Protein AF-0000000079973520 (afdb_homodimer)

Foldseek 3Di:
DDPPPPPQQPFDFFFKFKFFQPPPDPPPPPDDDDDPPPSPRPGPPDPDQDDAFTKIWIAGPVPGWTFWQAPQATATDHVPDPRTQGIWGWHDDPPSWIWTAGPVPRFTWFADPVQFIGTDHNDDDQRGIWDWDADPVGGIWIWGDDPHDIATWGAGPVRTIGGHDD/DDPPPPPQQCFDFFFKWKWFQPPPDPPPPPDDDDDPPPSPRPGPPFPDQDDAFTKIWIAGPVPGWTFWQAPQATATDHPPDPRTQGIWGWHDDPPSWIWTAGPVPRFTWFADPVQFIGTDHNDDDQRRIWDWDADPVGGIWIWGDDPPDIATWGAGPVRTIGGHHD

Radius of gyration: 22.79 Å; Cα contacts (8 Å, |Δi|>4): 773; chains: 2; bounding box: 55×70×70 Å

Nearest PDB structures (foldseek):
  3p6j-assembly1_A  TM=8.272E-01  e=1.570E-03  unclassified
  4qks-assembly1_A  TM=8.350E-01  e=1.347E-03  synthetic construct
  3p6i-assembly1_A  TM=6.301E-01  e=7.695E-04  unclassified
  3snv-assembly2_B  TM=8.102E-01  e=1.808E-02  Homo sapiens
  6m6e-assembly1_A  TM=7.869E-01  e=1.633E-02  Homo sapiens

Structure (mmCIF, N/CA/C/O backbone):
data_AF-0000000079973520-model_v1
#
loop_
_entity.id
_entity.type
_entity.pdbx_description
1 polymer 'Ricin B lectin domain-containing protein'
#
loop_
_atom_site.group_PDB
_atom_site.id
_atom_site.type_symbol
_atom_site.label_atom_id
_atom_site.label_alt_id
_atom_site.label_comp_id
_atom_site.label_asym_id
_atom_site.label_entity_id
_atom_site.label_seq_id
_atom_site.pdbx_PDB_ins_code
_atom_site.Cartn_x
_atom_site.Cartn_y
_atom_site.Cartn_z
_atom_site.occupancy
_atom_site.B_iso_or_equiv
_atom_site.auth_seq_id
_atom_site.auth_comp_id
_atom_site.auth_asym_id
_atom_site.auth_atom_id
_atom_site.pdbx_PDB_model_num
ATOM 1 N N . MET A 1 1 ? 20.031 -16.938 -40.531 1 27.3 1 MET A N 1
ATOM 2 C CA . MET A 1 1 ? 19.578 -15.906 -39.625 1 27.3 1 MET A CA 1
ATOM 3 C C . MET A 1 1 ? 19.984 -16.25 -38.188 1 27.3 1 MET A C 1
ATOM 5 O O . MET A 1 1 ? 19.844 -17.391 -37.75 1 27.3 1 MET A O 1
ATOM 9 N N . PRO A 1 2 ? 20.969 -15.633 -37.5 1 29.7 2 PRO A N 1
ATOM 10 C CA . PRO A 1 2 ? 21.609 -16.219 -36.312 1 29.7 2 PRO A CA 1
ATOM 11 C C . PRO A 1 2 ? 20.641 -16.391 -35.156 1 29.7 2 PRO A C 1
ATOM 13 O O . PRO A 1 2 ? 19.672 -15.633 -35.031 1 29.7 2 PRO A O 1
ATOM 16 N N . HIS A 1 3 ? 20.328 -17.594 -34.656 1 24.11 3 HIS A N 1
ATOM 17 C CA . HIS A 1 3 ? 19.469 -18.062 -33.594 1 24.11 3 HIS A CA 1
ATOM 18 C C . HIS A 1 3 ? 19.797 -17.391 -32.281 1 24.11 3 HIS A C 1
ATOM 20 O O . HIS A 1 3 ? 20.938 -17.484 -31.797 1 24.11 3 HIS A O 1
ATOM 26 N N . ARG A 1 4 ? 19.406 -16.078 -32.156 1 30.02 4 ARG A N 1
ATOM 27 C CA . ARG A 1 4 ? 19.672 -15.383 -30.891 1 30.02 4 ARG A CA 1
ATOM 28 C C . ARG A 1 4 ? 19.578 -16.328 -29.703 1 30.02 4 ARG A C 1
ATOM 30 O O . ARG A 1 4 ? 18.578 -17.016 -29.531 1 30.02 4 ARG A O 1
ATOM 37 N N . GLU A 1 5 ? 20.516 -16.969 -29.312 1 30.06 5 GLU A N 1
ATOM 38 C CA . GLU A 1 5 ? 20.703 -17.812 -28.141 1 30.06 5 GLU A CA 1
ATOM 39 C C . GLU A 1 5 ? 19.953 -17.25 -26.922 1 30.06 5 GLU A C 1
ATOM 41 O O . GLU A 1 5 ? 20.234 -16.141 -26.484 1 30.06 5 GLU A O 1
ATOM 46 N N . GLN A 1 6 ? 18.672 -17.328 -26.859 1 30.69 6 GLN A N 1
ATOM 47 C CA . GLN A 1 6 ? 17.734 -16.922 -25.812 1 30.69 6 GLN A CA 1
ATOM 48 C C . GLN A 1 6 ? 18.297 -17.234 -24.422 1 30.69 6 GLN A C 1
ATOM 50 O O . GLN A 1 6 ? 18.625 -18.391 -24.125 1 30.69 6 GLN A O 1
ATOM 55 N N . TYR A 1 7 ? 19.25 -16.547 -23.891 1 31.52 7 TYR A N 1
ATOM 56 C CA . TYR A 1 7 ? 19.828 -16.609 -22.547 1 31.52 7 TYR A CA 1
ATOM 57 C C . TYR A 1 7 ? 18.797 -17.047 -21.531 1 31.52 7 TYR A C 1
ATOM 59 O O . TYR A 1 7 ? 17.797 -16.344 -21.312 1 31.52 7 TYR A O 1
ATOM 67 N N . HIS A 1 8 ? 18.484 -18.344 -21.438 1 33.97 8 HIS A N 1
ATOM 68 C CA . HIS A 1 8 ? 17.688 -19.062 -20.453 1 33.97 8 HIS A CA 1
ATOM 69 C C . HIS A 1 8 ? 18.109 -18.75 -19.031 1 33.97 8 HIS A C 1
ATOM 71 O O . HIS A 1 8 ? 19.141 -19.25 -18.562 1 33.97 8 HIS A O 1
ATOM 77 N N . THR A 1 9 ? 18.297 -17.562 -18.641 1 37.47 9 THR A N 1
ATOM 78 C CA . THR A 1 9 ? 18.641 -17.312 -17.25 1 37.47 9 THR A CA 1
ATOM 79 C C . THR A 1 9 ? 17.766 -18.125 -16.312 1 37.47 9 THR A C 1
ATOM 81 O O . THR A 1 9 ? 16.547 -18.219 -16.516 1 37.47 9 THR A O 1
ATOM 84 N N . LYS A 1 10 ? 18.312 -19.172 -15.594 1 43.69 10 LYS A N 1
ATOM 85 C CA . LYS A 1 10 ? 17.719 -20.156 -14.688 1 43.69 10 LYS A CA 1
ATOM 86 C C . LYS A 1 10 ? 16.766 -19.5 -13.703 1 43.69 10 LYS A C 1
ATOM 88 O O . LYS A 1 10 ? 17.188 -18.859 -12.734 1 43.69 10 LYS A O 1
ATOM 93 N N . SER A 1 11 ? 15.828 -18.906 -14.195 1 46.22 11 SER A N 1
ATOM 94 C CA . SER A 1 11 ? 14.75 -18.406 -13.352 1 46.22 11 SER A CA 1
ATOM 95 C C . SER A 1 11 ? 14.109 -19.547 -12.555 1 46.22 11 SER A C 1
ATOM 97 O O . SER A 1 11 ? 14.047 -20.688 -13.031 1 46.22 11 SER A O 1
ATOM 99 N N . LYS A 1 12 ? 14.445 -19.641 -11.281 1 52.28 12 LYS A N 1
ATOM 100 C CA . LYS A 1 12 ? 13.867 -20.703 -10.461 1 52.28 12 LYS A CA 1
ATOM 101 C C . LYS A 1 12 ? 12.445 -20.344 -10.031 1 52.28 12 LYS A C 1
ATOM 103 O O . LYS A 1 12 ? 12.188 -19.25 -9.555 1 52.28 12 LYS A O 1
ATOM 108 N N . ALA A 1 13 ? 11.617 -21.297 -10.438 1 53.22 13 ALA A N 1
ATOM 109 C CA . ALA A 1 13 ? 10.234 -21.203 -9.977 1 53.22 13 ALA A CA 1
ATOM 110 C C . ALA A 1 13 ? 10.172 -21.062 -8.453 1 53.22 13 ALA A C 1
ATOM 112 O O . ALA A 1 13 ? 10.977 -21.672 -7.742 1 53.22 13 ALA A O 1
ATOM 113 N N . TRP A 1 14 ? 9.359 -20.125 -8 1 59.12 14 TRP A N 1
ATOM 114 C CA . TRP A 1 14 ? 9.188 -19.891 -6.574 1 59.12 14 TRP A CA 1
ATOM 115 C C . TRP A 1 14 ? 8.164 -20.859 -5.98 1 59.12 14 TRP A C 1
ATOM 117 O O . TRP A 1 14 ? 7.105 -21.078 -6.566 1 59.12 14 TRP A O 1
ATOM 127 N N . THR A 1 15 ? 8.688 -21.672 -5.016 1 58.31 15 THR A N 1
ATOM 128 C CA . THR A 1 15 ? 7.75 -22.438 -4.195 1 58.31 15 THR A CA 1
ATOM 129 C C . THR A 1 15 ? 7.172 -21.562 -3.086 1 58.31 15 THR A C 1
ATOM 131 O O . THR A 1 15 ? 7.914 -20.891 -2.363 1 58.31 15 THR A O 1
ATOM 134 N N . ILE A 1 16 ? 5.867 -21.438 -3.125 1 64.44 16 ILE A N 1
ATOM 135 C CA . ILE A 1 16 ? 5.23 -20.5 -2.199 1 64.44 16 ILE A CA 1
ATOM 136 C C . ILE A 1 16 ? 4.328 -21.266 -1.237 1 64.44 16 ILE A C 1
ATOM 138 O O . ILE A 1 16 ? 3.955 -22.422 -1.504 1 64.44 16 ILE A O 1
ATOM 142 N N . ASP A 1 17 ? 4.371 -20.734 -0.035 1 64.44 17 ASP A N 1
ATOM 143 C CA . ASP A 1 17 ? 3.289 -21.094 0.879 1 64.44 17 ASP A CA 1
ATOM 144 C C . ASP A 1 17 ? 2.301 -19.938 1.034 1 64.44 17 ASP A C 1
ATOM 146 O O . ASP A 1 17 ? 2.697 -18.766 1.033 1 64.44 17 ASP A O 1
ATOM 150 N N . ILE A 1 18 ? 0.986 -20.141 0.77 1 50.75 18 ILE A N 1
ATOM 151 C CA . ILE A 1 18 ? -0.071 -19.141 0.901 1 50.75 18 ILE A CA 1
ATOM 152 C C . ILE A 1 18 ? -0.754 -19.297 2.258 1 50.75 18 ILE A C 1
ATOM 154 O O . ILE A 1 18 ? -1.308 -20.344 2.57 1 50.75 18 ILE A O 1
ATOM 158 N N . ASP A 1 19 ? -0.465 -18.328 3.26 1 49.81 19 ASP A N 1
ATOM 159 C CA . ASP A 1 19 ? -1.058 -18.375 4.594 1 49.81 19 ASP A CA 1
ATOM 160 C C . ASP A 1 19 ? -2.254 -17.422 4.695 1 49.81 19 ASP A C 1
ATOM 162 O O . ASP A 1 19 ? -2.242 -16.328 4.121 1 49.81 19 ASP A O 1
ATOM 166 N N . THR A 1 20 ? -3.547 -17.906 4.965 1 43.53 20 THR A N 1
ATOM 167 C CA . THR A 1 20 ? -4.703 -17.062 5.227 1 43.53 20 THR A CA 1
ATOM 168 C C . THR A 1 20 ? -4.469 -16.203 6.465 1 43.53 20 THR A C 1
ATOM 170 O O . THR A 1 20 ? -3.973 -16.688 7.48 1 43.53 20 THR A O 1
ATOM 173 N N . ASP A 1 21 ? -4.426 -14.922 6.43 1 41.84 21 ASP A N 1
ATOM 174 C CA . ASP A 1 21 ? -4.406 -14.07 7.617 1 41.84 21 ASP A CA 1
ATOM 175 C C . ASP A 1 21 ? -5.738 -14.141 8.359 1 41.84 21 ASP A C 1
ATOM 177 O O . ASP A 1 21 ? -6.766 -13.688 7.852 1 41.84 21 ASP A O 1
ATOM 181 N N . THR A 1 22 ? -6.238 -15.141 9.008 1 36.5 22 THR A N 1
ATOM 182 C CA . THR A 1 22 ? -7.465 -15.242 9.789 1 36.5 22 THR A CA 1
ATOM 183 C C . THR A 1 22 ? -7.527 -14.133 10.844 1 36.5 22 THR A C 1
ATOM 185 O O . THR A 1 22 ? -8.312 -14.211 11.789 1 36.5 22 THR A O 1
ATOM 188 N N . ASN A 1 23 ? -6.945 -13.039 11.008 1 34.31 23 ASN A N 1
ATOM 189 C CA . ASN A 1 23 ? -7.406 -12.148 12.07 1 34.31 23 ASN A CA 1
ATOM 190 C C . ASN A 1 23 ? -8.844 -11.695 11.828 1 34.31 23 ASN A C 1
ATOM 192 O O . ASN A 1 23 ? -9.078 -10.531 11.484 1 34.31 23 ASN A O 1
ATOM 196 N N . THR A 1 24 ? -9.758 -12.359 11.172 1 31.69 24 THR A N 1
ATOM 197 C CA . THR A 1 24 ? -11.133 -11.867 11.156 1 31.69 24 THR A CA 1
ATOM 198 C C . THR A 1 24 ? -11.711 -11.859 12.57 1 31.69 24 THR A C 1
ATOM 200 O O . THR A 1 24 ? -11.703 -12.883 13.258 1 31.69 24 THR A O 1
ATOM 203 N N . ASN A 1 25 ? -11.922 -10.688 13.234 1 29.69 25 ASN A N 1
ATOM 204 C CA . ASN A 1 25 ? -12.789 -10.469 14.391 1 29.69 25 ASN A CA 1
ATOM 205 C C . ASN A 1 25 ? -14.141 -11.148 14.211 1 29.69 25 ASN A C 1
ATOM 207 O O . ASN A 1 25 ? -14.906 -10.789 13.312 1 29.69 25 ASN A O 1
ATOM 211 N N . GLU A 1 26 ? -14.516 -12.359 14.461 1 29.86 26 GLU A N 1
ATOM 212 C CA . GLU A 1 26 ? -15.805 -12.609 15.102 1 29.86 26 GLU A CA 1
ATOM 213 C C . GLU A 1 26 ? -16.031 -11.648 16.266 1 29.86 26 GLU A C 1
ATOM 215 O O . GLU A 1 26 ? -15.094 -11.297 16.984 1 29.86 26 GLU A O 1
ATOM 220 N N . PRO A 1 27 ? -17.203 -10.844 16.328 1 27.64 27 PRO A N 1
ATOM 221 C CA . PRO A 1 27 ? -17.453 -10.055 17.547 1 27.64 27 PRO A CA 1
ATOM 222 C C . PRO A 1 27 ? -17.047 -10.781 18.812 1 27.64 27 PRO A C 1
ATOM 224 O O . PRO A 1 27 ? -17.25 -11.992 18.938 1 27.64 27 PRO A O 1
ATOM 227 N N . PRO A 1 28 ? -16.156 -10.312 19.484 1 27 28 PRO A N 1
ATOM 228 C CA . PRO A 1 28 ? -15.805 -10.992 20.734 1 27 28 PRO A CA 1
ATOM 229 C C . PRO A 1 28 ? -17.031 -11.414 21.547 1 27 28 PRO A C 1
ATOM 231 O O . PRO A 1 28 ? -17.906 -10.594 21.812 1 27 28 PRO A O 1
ATOM 234 N N . VAL A 1 29 ? -17.531 -12.602 21.344 1 27.23 29 VAL A N 1
ATOM 235 C CA . VAL A 1 29 ? -18.25 -13.047 22.531 1 27.23 29 VAL A CA 1
ATOM 236 C C . VAL A 1 29 ? -17.375 -12.844 23.766 1 27.23 29 VAL A C 1
ATOM 238 O O . VAL A 1 29 ? -16.156 -13.078 23.719 1 27.23 29 VAL A O 1
ATOM 241 N N . TYR A 1 30 ? -17.812 -12.062 24.828 1 26.97 30 TYR A N 1
ATOM 242 C CA . TYR A 1 30 ? -17.328 -11.625 26.125 1 26.97 30 TYR A CA 1
ATOM 243 C C . TYR A 1 30 ? -16.75 -12.797 26.922 1 26.97 30 TYR A C 1
ATOM 245 O O . TYR A 1 30 ? -16.469 -12.664 28.109 1 26.97 30 TYR A O 1
ATOM 253 N N . ASN A 1 31 ? -16.406 -13.984 26.391 1 27.39 31 ASN A N 1
ATOM 254 C CA . ASN A 1 31 ? -16.031 -14.766 27.562 1 27.39 31 ASN A CA 1
ATOM 255 C C . ASN A 1 31 ? -14.734 -14.242 28.188 1 27.39 31 ASN A C 1
ATOM 257 O O . ASN A 1 31 ? -13.93 -13.594 27.516 1 27.39 31 ASN A O 1
ATOM 261 N N . PRO A 1 32 ? -14.375 -14.562 29.594 1 27.44 32 PRO A N 1
ATOM 262 C CA . PRO A 1 32 ? -13.344 -14.203 30.578 1 27.44 32 PRO A CA 1
ATOM 263 C C . PRO A 1 32 ? -11.938 -14.234 29.984 1 27.44 32 PRO A C 1
ATOM 265 O O . PRO A 1 32 ? -11.719 -14.844 28.938 1 27.44 32 PRO A O 1
ATOM 268 N N . PRO A 1 33 ? -10.75 -13.711 30.734 1 26.28 33 PRO A N 1
ATOM 269 C CA . PRO A 1 33 ? -9.383 -13.203 30.625 1 26.28 33 PRO A CA 1
ATOM 270 C C . PRO A 1 33 ? -8.438 -14.195 29.938 1 26.28 33 PRO A C 1
ATOM 272 O O . PRO A 1 33 ? -7.281 -13.859 29.672 1 26.28 33 PRO A O 1
ATOM 275 N N . SER A 1 34 ? -8.664 -15.492 29.891 1 24.39 34 SER A N 1
ATOM 276 C CA . SER A 1 34 ? -7.531 -16.406 30.016 1 24.39 34 SER A CA 1
ATOM 277 C C . SER A 1 34 ? -6.688 -16.422 28.75 1 24.39 34 SER A C 1
ATOM 279 O O . SER A 1 34 ? -5.457 -16.484 28.828 1 24.39 34 SER A O 1
ATOM 281 N N . SER A 1 35 ? -7.234 -17.109 27.703 1 25.94 35 SER A N 1
ATOM 282 C CA . SER A 1 35 ? -6.527 -18 26.781 1 25.94 35 SER A CA 1
ATOM 283 C C . SER A 1 35 ? -5.781 -17.203 25.719 1 25.94 35 SER A C 1
ATOM 285 O O . SER A 1 35 ? -6.258 -16.172 25.266 1 25.94 35 SER A O 1
ATOM 287 N N . GLN A 1 36 ? 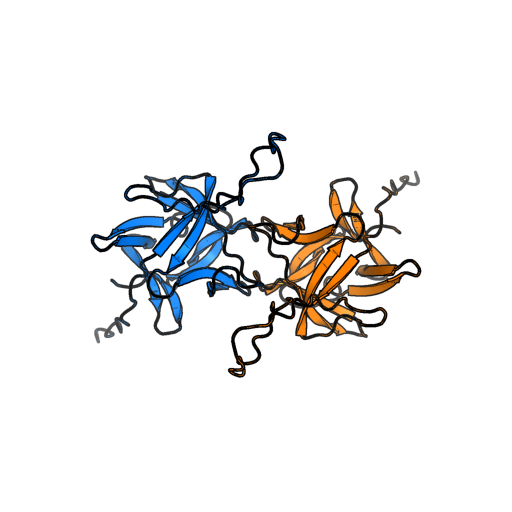-4.391 -17.438 25.609 1 26.61 36 GLN A N 1
ATOM 288 C CA . GLN A 1 36 ? -3.318 -17.016 24.703 1 26.61 36 GLN A CA 1
ATOM 289 C C . GLN A 1 36 ? -3.811 -16.922 23.266 1 26.61 36 GLN A C 1
ATOM 291 O O . GLN A 1 36 ? -4.289 -17.906 22.703 1 26.61 36 GLN A O 1
ATOM 296 N N . ALA A 1 37 ? -4.473 -15.914 22.906 1 29.38 37 ALA A N 1
ATOM 297 C CA . ALA A 1 37 ? -5.137 -15.734 21.609 1 29.38 37 ALA A CA 1
ATOM 298 C C . ALA A 1 37 ? -4.207 -16.094 20.469 1 29.38 37 ALA A C 1
ATOM 300 O O . ALA A 1 37 ? -3.217 -15.398 20.219 1 29.38 37 ALA A O 1
ATOM 301 N N . SER A 1 38 ? -3.793 -17.484 20.266 1 24.8 38 SER A N 1
ATOM 302 C CA . SER A 1 38 ? -2.994 -18.094 19.203 1 24.8 38 SER A CA 1
ATOM 303 C C . SER A 1 38 ? -3.5 -17.688 17.828 1 24.8 38 SER A C 1
ATOM 305 O O . SER A 1 38 ? -4.664 -17.922 17.484 1 24.8 38 SER A O 1
ATOM 307 N N . THR A 1 39 ? -3.205 -16.594 17.391 1 30.06 39 THR A N 1
ATOM 308 C CA . THR A 1 39 ? -3.43 -16.281 15.992 1 30.06 39 THR A CA 1
ATOM 309 C C . THR A 1 39 ? -3.105 -17.484 15.109 1 30.06 39 THR A C 1
ATOM 311 O O . THR A 1 39 ? -1.951 -17.906 15.031 1 30.06 39 THR A O 1
ATOM 314 N N . SER A 1 40 ? -3.898 -18.578 15.172 1 27.14 40 SER A N 1
ATOM 315 C CA . SER A 1 40 ? -3.729 -19.812 14.406 1 27.14 40 SER A CA 1
ATOM 316 C C . SER A 1 40 ? -3.656 -19.531 12.914 1 27.14 40 SER A C 1
ATOM 318 O O . SER A 1 40 ? -4.539 -18.875 12.352 1 27.14 40 SER A O 1
ATOM 320 N N . PHE A 1 41 ? -2.516 -19.234 12.406 1 29.61 41 PHE A N 1
ATOM 321 C CA . PHE A 1 41 ? -2.172 -19.297 10.992 1 29.61 41 PHE A CA 1
ATOM 322 C C . PHE A 1 41 ? -2.619 -20.625 10.383 1 29.61 41 PHE A C 1
ATOM 324 O O . PHE A 1 41 ? -2.264 -21.688 10.883 1 29.61 41 PHE A O 1
ATOM 331 N N . SER A 1 42 ? -3.877 -20.734 10.109 1 31.12 42 SER A N 1
ATOM 332 C CA . SER A 1 42 ? -4.25 -22.031 9.539 1 31.12 42 SER A CA 1
ATOM 333 C C . SER A 1 42 ? -3.43 -22.344 8.289 1 31.12 42 SER A C 1
ATOM 335 O O . SER A 1 42 ? -3.316 -21.5 7.391 1 31.12 42 SER A O 1
ATOM 337 N N . ARG A 1 43 ? -2.414 -23.188 8.352 1 31.67 43 ARG A N 1
ATOM 338 C CA . ARG A 1 43 ? -1.708 -23.828 7.246 1 31.67 43 ARG A CA 1
ATOM 339 C C . ARG A 1 43 ? -2.68 -24.25 6.148 1 31.67 43 ARG A C 1
ATOM 341 O O . ARG A 1 43 ? -3.752 -24.781 6.434 1 31.67 43 ARG A O 1
ATOM 348 N N . ILE A 1 44 ? -2.686 -23.578 5 1 35.06 44 ILE A N 1
ATOM 349 C CA . ILE A 1 44 ? -3.396 -24.172 3.869 1 35.06 44 ILE A CA 1
ATOM 350 C C . ILE A 1 44 ? -3.107 -25.656 3.797 1 35.06 44 ILE A C 1
ATOM 352 O O . ILE A 1 44 ? -1.949 -26.078 3.709 1 35.06 44 ILE A O 1
ATOM 356 N N . SER A 1 45 ? -3.697 -26.438 4.414 1 32.84 45 SER A N 1
ATOM 357 C CA . SER A 1 45 ? -3.594 -27.859 4.117 1 32.84 45 SER A CA 1
ATOM 358 C C . SER A 1 45 ? -3.48 -28.109 2.617 1 32.84 45 SER A C 1
ATOM 360 O O . SER A 1 45 ? -3.869 -27.25 1.812 1 32.84 45 SER A O 1
ATOM 362 N N . ALA A 1 46 ? -3.131 -29.281 2.027 1 37.16 46 ALA A N 1
ATOM 363 C CA . ALA A 1 46 ? -2.838 -29.906 0.74 1 37.16 46 ALA A CA 1
ATOM 364 C C . ALA A 1 46 ? -3.658 -29.266 -0.379 1 37.16 46 ALA A C 1
ATOM 366 O O . ALA A 1 46 ? -3.113 -28.906 -1.421 1 37.16 46 ALA A O 1
ATOM 367 N N . ASN A 1 47 ? -4.965 -29.578 -0.642 1 40.97 47 ASN A N 1
ATOM 368 C CA . ASN A 1 47 ? -5.793 -29.266 -1.802 1 40.97 47 ASN A CA 1
ATOM 369 C C . ASN A 1 47 ? -6.242 -27.812 -1.795 1 40.97 47 ASN A C 1
ATOM 371 O O . ASN A 1 47 ? -7.211 -27.453 -2.469 1 40.97 47 ASN A O 1
ATOM 375 N N . MET A 1 48 ? -5.949 -27 -0.881 1 51.5 48 MET A N 1
ATOM 376 C CA . MET A 1 48 ? -6.746 -25.797 -0.699 1 51.5 48 MET A CA 1
ATOM 377 C C . MET A 1 48 ? -6.293 -24.688 -1.652 1 51.5 48 MET A C 1
ATOM 379 O O . MET A 1 48 ? -5.121 -24.297 -1.645 1 51.5 48 MET A O 1
ATOM 383 N N . GLU A 1 49 ? -6.852 -24.812 -2.99 1 66.62 49 GLU A N 1
ATOM 384 C CA . GLU A 1 49 ? -6.914 -23.688 -3.916 1 66.62 49 GLU A CA 1
ATOM 385 C C . GLU A 1 49 ? -7.324 -22.406 -3.201 1 66.62 49 GLU A C 1
ATOM 387 O O . GLU A 1 49 ? -8.125 -22.438 -2.266 1 66.62 49 GLU A O 1
ATOM 392 N N . PRO A 1 50 ? -6.551 -21.391 -3.387 1 76.94 50 PRO A N 1
ATOM 393 C CA . PRO A 1 50 ? -7.027 -20.109 -2.84 1 76.94 50 PRO A CA 1
ATOM 394 C C . PRO A 1 50 ? -8.523 -19.906 -3.033 1 76.94 50 PRO A C 1
ATOM 396 O O . PRO A 1 50 ? -9.086 -20.328 -4.047 1 76.94 50 PRO A O 1
ATOM 399 N N . SER A 1 51 ? -9.117 -19.531 -1.947 1 83 51 SER A N 1
ATOM 400 C CA . SER A 1 51 ? -10.562 -19.297 -1.975 1 83 51 SER A CA 1
ATOM 401 C C . SER A 1 51 ? -10.875 -17.828 -2.186 1 83 51 SER A C 1
ATOM 403 O O . SER A 1 51 ? -10.344 -16.969 -1.475 1 83 51 SER A O 1
ATOM 405 N N . PRO A 1 52 ? -11.695 -17.609 -3.209 1 86.44 52 PRO A N 1
ATOM 406 C CA . PRO A 1 52 ? -12.07 -16.203 -3.436 1 86.44 52 PRO A CA 1
ATOM 407 C C . PRO A 1 52 ? -12.625 -15.531 -2.182 1 86.44 52 PRO A C 1
ATOM 409 O O . PRO A 1 52 ? -13.367 -16.156 -1.417 1 86.44 52 PRO A O 1
ATOM 412 N N . GLY A 1 53 ? -12.188 -14.289 -1.975 1 85.38 53 GLY A N 1
ATOM 413 C CA . GLY A 1 53 ? -12.68 -13.508 -0.848 1 85.38 53 GLY A CA 1
ATOM 414 C C . GLY A 1 53 ? -11.766 -13.578 0.362 1 85.38 53 GLY A C 1
ATOM 415 O O . GLY A 1 53 ? -11.828 -12.719 1.245 1 85.38 53 GLY A O 1
ATOM 416 N N . LYS A 1 54 ? -10.977 -14.578 0.459 1 87.44 54 LYS A N 1
ATOM 417 C CA . LYS A 1 54 ? -10.047 -14.703 1.574 1 87.44 54 LYS A CA 1
ATOM 418 C C . LYS A 1 54 ? -8.766 -13.914 1.309 1 87.44 54 LYS A C 1
ATOM 420 O O . LYS A 1 54 ? -8.422 -13.641 0.156 1 87.44 54 LYS A O 1
ATOM 425 N N . THR A 1 55 ? -8.148 -13.516 2.412 1 91 55 THR A N 1
ATOM 426 C CA . THR A 1 55 ? -6.895 -12.773 2.34 1 91 55 THR A CA 1
ATOM 427 C C . THR A 1 55 ? -5.707 -13.688 2.623 1 91 55 THR A C 1
ATOM 429 O O . THR A 1 55 ? -5.758 -14.516 3.533 1 91 55 THR A O 1
ATOM 432 N N . TYR A 1 56 ? -4.652 -13.461 1.835 1 91.06 56 TYR A N 1
ATOM 433 C CA . TYR A 1 56 ? -3.51 -14.359 1.933 1 91.06 56 TYR A CA 1
ATOM 434 C C . TYR A 1 56 ? -2.207 -13.578 2.045 1 91.06 56 TYR A C 1
ATOM 436 O O . TYR A 1 56 ? -2.117 -12.438 1.576 1 91.06 56 TYR A O 1
ATOM 444 N N . ILE A 1 57 ? -1.265 -14.227 2.719 1 91.94 57 ILE A N 1
ATOM 445 C CA . ILE A 1 57 ? 0.148 -13.891 2.584 1 91.94 57 ILE A CA 1
ATOM 446 C C . ILE A 1 57 ? 0.851 -14.938 1.726 1 91.94 57 ILE A C 1
ATOM 448 O O . ILE A 1 57 ? 0.752 -16.141 1.994 1 91.94 57 ILE A O 1
ATOM 452 N N . ILE A 1 58 ? 1.444 -14.57 0.677 1 91.75 58 ILE A N 1
ATOM 453 C CA . ILE A 1 58 ? 2.148 -15.477 -0.23 1 91.75 58 ILE A CA 1
ATOM 454 C C . ILE A 1 58 ? 3.621 -15.555 0.166 1 91.75 58 ILE A C 1
ATOM 456 O O . ILE A 1 58 ? 4.387 -14.617 -0.066 1 91.75 58 ILE A O 1
ATOM 460 N N . LYS A 1 59 ? 4.031 -16.656 0.687 1 89.62 59 LYS A N 1
ATOM 461 C CA . LYS A 1 59 ? 5.332 -16.797 1.335 1 89.62 59 LYS A CA 1
ATOM 462 C C . LYS A 1 59 ? 6.254 -17.703 0.524 1 89.62 59 LYS A C 1
ATOM 464 O O . LYS A 1 59 ? 5.844 -18.781 0.089 1 89.62 59 LYS A O 1
ATOM 469 N N . SER A 1 60 ? 7.449 -17.188 0.282 1 85.25 60 SER A N 1
ATOM 470 C CA . SER A 1 60 ? 8.484 -18.031 -0.294 1 85.25 60 SER A CA 1
ATOM 471 C C . SER A 1 60 ? 8.961 -19.094 0.704 1 85.25 60 SER A C 1
ATOM 473 O O . SER A 1 60 ? 9.359 -18.75 1.822 1 85.25 60 SER A O 1
ATOM 475 N N . ILE A 1 61 ? 8.984 -20.266 0.292 1 80.56 61 ILE A N 1
ATOM 476 C CA . ILE A 1 61 ? 9.391 -21.359 1.168 1 80.56 61 ILE A CA 1
ATOM 477 C C . ILE A 1 61 ? 10.906 -21.359 1.33 1 80.56 61 ILE A C 1
ATOM 479 O O . ILE A 1 61 ? 11.422 -21.688 2.402 1 80.56 61 ILE A O 1
ATOM 483 N N . SER A 1 62 ? 11.602 -20.984 0.304 1 78.06 62 SER A N 1
ATOM 484 C CA . SER A 1 62 ? 13.062 -21.078 0.295 1 78.06 62 SER A CA 1
ATOM 485 C C . SER A 1 62 ? 13.68 -20.172 1.355 1 78.06 62 SER A C 1
ATOM 487 O O . SER A 1 62 ? 14.633 -20.562 2.035 1 78.06 62 SER A O 1
ATOM 489 N N . ASN A 1 63 ? 13.094 -18.969 1.606 1 83.94 63 ASN A N 1
ATOM 490 C CA . ASN A 1 63 ? 13.758 -18.031 2.521 1 83.94 63 ASN A CA 1
ATOM 491 C C . ASN A 1 63 ? 12.766 -17.438 3.52 1 83.94 63 ASN A C 1
ATOM 493 O O . ASN A 1 63 ? 13.164 -16.703 4.422 1 83.94 63 ASN A O 1
ATOM 497 N N . GLY A 1 64 ? 11.516 -17.703 3.322 1 86.81 64 GLY A N 1
ATOM 498 C CA . GLY A 1 64 ? 10.523 -17.219 4.277 1 86.81 64 GLY A CA 1
ATOM 499 C C . GLY A 1 64 ? 10.016 -15.828 3.973 1 86.81 64 GLY A C 1
ATOM 500 O O . GLY A 1 64 ? 9.094 -15.336 4.629 1 86.81 64 GLY A O 1
ATOM 501 N N . ASP A 1 65 ? 10.562 -15.203 2.945 1 91.56 65 ASP A N 1
ATOM 502 C CA . ASP A 1 65 ? 10.07 -13.883 2.541 1 91.56 65 ASP A CA 1
ATOM 503 C C . ASP A 1 65 ? 8.688 -13.984 1.902 1 91.56 65 ASP A C 1
ATOM 505 O O . ASP A 1 65 ? 8.273 -15.07 1.486 1 91.56 65 ASP A O 1
ATOM 509 N N . VAL A 1 66 ? 8.047 -12.844 1.955 1 93.19 66 VAL A N 1
ATOM 510 C CA . VAL A 1 66 ? 6.691 -12.844 1.426 1 93.19 66 VAL A CA 1
ATOM 511 C C . VAL A 1 66 ? 6.586 -11.867 0.26 1 93.19 66 VAL A C 1
ATOM 513 O O . VAL A 1 66 ? 7.309 -10.867 0.216 1 93.19 66 VAL A O 1
ATOM 516 N N . MET A 1 67 ? 5.734 -12.195 -0.64 1 95.12 67 MET A N 1
ATOM 517 C CA . MET A 1 67 ? 5.465 -11.273 -1.741 1 95.12 67 MET A CA 1
ATOM 518 C C . MET A 1 67 ? 4.742 -10.023 -1.245 1 95.12 67 MET A C 1
ATOM 520 O O . MET A 1 67 ? 3.736 -10.125 -0.541 1 95.12 67 MET A O 1
ATOM 524 N N . ALA A 1 68 ? 5.273 -8.852 -1.602 1 97.19 68 ALA A N 1
ATOM 525 C CA . ALA A 1 68 ? 4.719 -7.605 -1.091 1 97.19 68 ALA A CA 1
ATOM 526 C C . ALA A 1 68 ? 4.922 -6.469 -2.088 1 97.19 68 ALA A C 1
ATOM 528 O O . ALA A 1 68 ? 5.688 -6.602 -3.043 1 97.19 68 ALA A O 1
ATOM 529 N N . LEU A 1 69 ? 4.09 -5.469 -1.92 1 97.81 69 LEU A N 1
ATOM 530 C CA . LEU A 1 69 ? 4.344 -4.191 -2.58 1 97.81 69 LEU A CA 1
ATOM 531 C C . LEU A 1 69 ? 5.242 -3.307 -1.721 1 97.81 69 LEU A C 1
ATOM 533 O O . LEU A 1 69 ? 4.918 -3.023 -0.564 1 97.81 69 LEU A O 1
ATOM 537 N N . VAL A 1 70 ? 6.359 -2.934 -2.246 1 97 70 VAL A N 1
ATOM 538 C CA . VAL A 1 70 ? 7.305 -2.016 -1.619 1 97 70 VAL A CA 1
ATOM 539 C C . VAL A 1 70 ? 7.703 -0.927 -2.611 1 97 70 VAL A C 1
ATOM 541 O O . VAL A 1 70 ? 8.227 -1.222 -3.689 1 97 70 VAL A O 1
ATOM 544 N N . SER A 1 71 ? 7.387 0.339 -2.223 1 96.5 71 SER A N 1
ATOM 545 C CA . SER A 1 71 ? 7.664 1.481 -3.088 1 96.5 71 SER A CA 1
ATOM 546 C C . SER A 1 71 ? 7.07 1.275 -4.477 1 96.5 71 SER A C 1
ATOM 548 O O . SER A 1 71 ? 7.707 1.597 -5.484 1 96.5 71 SER A O 1
ATOM 550 N N . GLY A 1 72 ? 5.973 0.561 -4.539 1 96.88 72 GLY A N 1
ATOM 551 C CA . GLY A 1 72 ? 5.254 0.402 -5.789 1 96.88 72 GLY A CA 1
ATOM 552 C C . GLY A 1 72 ? 5.695 -0.813 -6.582 1 96.88 72 GLY A C 1
ATOM 553 O O . GLY A 1 72 ? 5.109 -1.13 -7.621 1 96.88 72 GLY A O 1
ATOM 554 N N . ASN A 1 73 ? 6.676 -1.516 -6.074 1 97.31 73 ASN A N 1
ATOM 555 C CA . ASN A 1 73 ? 7.191 -2.684 -6.781 1 97.31 73 ASN A CA 1
ATOM 556 C C . ASN A 1 73 ? 6.793 -3.98 -6.082 1 97.31 73 ASN A C 1
ATOM 558 O O . ASN A 1 73 ? 6.809 -4.059 -4.852 1 97.31 73 ASN A O 1
ATOM 562 N N . VAL A 1 74 ? 6.465 -5.012 -6.93 1 97.88 74 VAL A N 1
ATOM 563 C CA . VAL A 1 74 ? 6.234 -6.344 -6.383 1 97.88 74 VAL A CA 1
ATOM 564 C C . VAL A 1 74 ? 7.57 -7.016 -6.078 1 97.88 74 VAL A C 1
ATOM 566 O O . VAL A 1 74 ? 8.398 -7.195 -6.973 1 97.88 74 VAL A O 1
ATOM 569 N N . THR A 1 75 ? 7.77 -7.324 -4.863 1 96.31 75 THR A N 1
ATOM 570 C CA . THR A 1 75 ? 9.047 -7.898 -4.449 1 96.31 75 THR A CA 1
ATOM 571 C C . THR A 1 75 ? 8.852 -8.852 -3.271 1 96.31 75 THR A C 1
ATOM 573 O O . THR A 1 75 ? 7.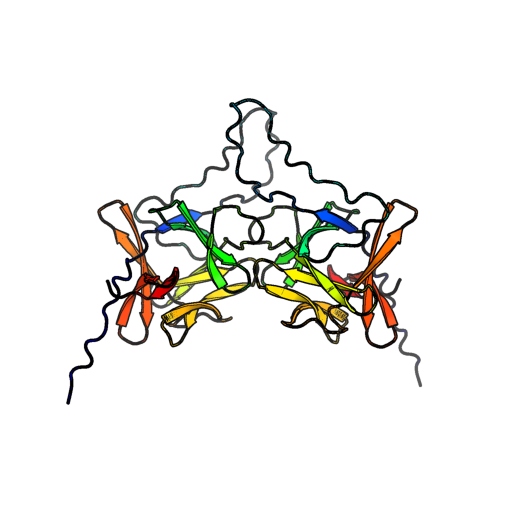727 -9.039 -2.799 1 96.31 75 THR A O 1
ATOM 576 N N . LEU A 1 76 ? 9.891 -9.516 -2.906 1 93.88 76 LEU A N 1
ATOM 577 C CA . LEU A 1 76 ? 9.898 -10.305 -1.681 1 93.88 76 LEU A CA 1
ATOM 578 C C . LEU A 1 76 ? 10.422 -9.484 -0.507 1 93.88 76 LEU A C 1
ATOM 580 O O . LEU A 1 76 ? 11.422 -8.773 -0.639 1 93.88 76 LEU A O 1
ATOM 584 N N . ALA A 1 77 ? 9.68 -9.531 0.584 1 95 77 ALA A N 1
ATOM 585 C CA . ALA A 1 77 ? 10.047 -8.789 1.791 1 95 77 ALA A CA 1
ATOM 586 C C . ALA A 1 77 ? 9.891 -9.664 3.035 1 95 77 ALA A C 1
ATOM 588 O O . ALA A 1 77 ? 9.18 -10.672 3.006 1 95 77 ALA A O 1
ATOM 589 N N . GLU A 1 78 ? 10.617 -9.18 4.059 1 92.88 78 GLU A N 1
ATOM 590 C CA . GLU A 1 78 ? 10.445 -9.867 5.332 1 92.88 78 GLU A CA 1
ATOM 591 C C . GLU A 1 78 ? 9.008 -9.766 5.824 1 92.88 78 GLU A C 1
ATOM 593 O O . GLU A 1 78 ? 8.391 -8.695 5.746 1 92.88 78 GLU A O 1
ATOM 598 N N . MET A 1 79 ? 8.492 -10.898 6.262 1 89.44 79 MET A N 1
ATOM 599 C CA . MET A 1 79 ? 7.125 -10.898 6.781 1 89.44 79 MET A CA 1
ATOM 600 C C . MET A 1 79 ? 6.969 -9.875 7.902 1 89.44 79 MET A C 1
ATOM 602 O O . MET A 1 79 ? 7.785 -9.836 8.828 1 89.44 79 MET A O 1
ATOM 606 N N . GLY A 1 80 ? 5.988 -9.047 7.75 1 89.25 80 GLY A N 1
ATOM 607 C CA . GLY A 1 80 ? 5.699 -8.078 8.797 1 89.25 80 GLY A CA 1
ATOM 608 C C . GLY A 1 80 ? 6.559 -6.836 8.719 1 89.25 80 GLY A C 1
ATOM 609 O O . GLY A 1 80 ? 6.422 -5.926 9.547 1 89.25 80 GLY A O 1
ATOM 610 N N . SER A 1 81 ? 7.406 -6.754 7.742 1 90.81 81 SER A N 1
ATOM 611 C CA . SER A 1 81 ? 8.281 -5.59 7.652 1 90.81 81 SER A CA 1
ATOM 612 C C . SER A 1 81 ? 7.477 -4.316 7.402 1 90.81 81 SER A C 1
ATOM 614 O O . SER A 1 81 ? 6.531 -4.312 6.613 1 90.81 81 SER A O 1
ATOM 616 N N . PRO A 1 82 ? 7.871 -3.242 8.094 1 88.06 82 PRO A N 1
ATOM 617 C CA . PRO A 1 82 ? 7.188 -1.966 7.875 1 88.06 82 PRO A CA 1
ATOM 618 C C . PRO A 1 82 ? 7.305 -1.469 6.438 1 88.06 82 PRO A C 1
ATOM 620 O O . PRO A 1 82 ? 8.352 -1.641 5.805 1 88.06 82 PRO A O 1
ATOM 623 N N . GLY A 1 83 ? 6.246 -0.933 6.016 1 92.56 83 GLY A N 1
ATOM 624 C CA . GLY A 1 83 ? 6.285 -0.302 4.707 1 92.56 83 GLY A CA 1
ATOM 625 C C . GLY A 1 83 ? 6.062 -1.277 3.564 1 92.56 83 GLY A C 1
ATOM 626 O O . GLY A 1 83 ? 6.195 -0.913 2.395 1 92.56 83 GLY A O 1
ATOM 627 N N . SER A 1 84 ? 5.797 -2.475 3.945 1 95.38 84 SER A N 1
ATOM 628 C CA . SER A 1 84 ? 5.484 -3.484 2.938 1 95.38 84 SER A CA 1
ATOM 629 C C . SER A 1 84 ? 4.016 -3.891 2.996 1 95.38 84 SER A C 1
ATOM 631 O O . SER A 1 84 ? 3.48 -4.148 4.074 1 95.38 84 SER A O 1
ATOM 633 N N . ALA A 1 85 ? 3.346 -3.818 1.914 1 97.56 85 ALA A N 1
ATOM 634 C CA . ALA A 1 85 ? 1.969 -4.301 1.828 1 97.56 85 ALA A CA 1
ATOM 635 C C . ALA A 1 85 ? 1.924 -5.762 1.391 1 97.56 85 ALA A C 1
ATOM 637 O O . ALA A 1 85 ? 2.115 -6.066 0.211 1 97.56 85 ALA A O 1
ATOM 638 N N . GLN A 1 86 ? 1.573 -6.637 2.307 1 96.56 86 GLN A N 1
ATOM 639 C CA . GLN A 1 86 ? 1.847 -8.055 2.115 1 96.56 86 GLN A CA 1
ATOM 640 C C . GLN A 1 86 ? 0.556 -8.867 2.102 1 96.56 86 GLN A C 1
ATOM 642 O O . GLN A 1 86 ? 0.59 -10.102 2.139 1 96.56 86 GLN A O 1
ATOM 647 N N . HIS A 1 87 ? -0.593 -8.18 2.119 1 95.31 87 HIS A N 1
ATOM 648 C CA . HIS A 1 87 ? -1.867 -8.891 2.191 1 95.31 87 HIS A CA 1
ATOM 649 C C . HIS A 1 87 ? -2.6 -8.844 0.855 1 95.31 87 HIS A C 1
ATOM 651 O O . HIS A 1 87 ? -2.818 -7.766 0.298 1 95.31 87 HIS A O 1
ATOM 657 N N . TRP A 1 88 ? -2.936 -10.055 0.44 1 95.06 88 TRP A N 1
ATOM 658 C CA . TRP A 1 88 ? -3.543 -10.227 -0.875 1 95.06 88 TRP A CA 1
ATOM 659 C C . TRP A 1 88 ? -4.906 -10.906 -0.758 1 95.06 88 TRP A C 1
ATOM 661 O O . TRP A 1 88 ? -5.012 -12.016 -0.234 1 95.06 88 TRP A O 1
ATOM 671 N N . ALA A 1 89 ? -5.895 -10.242 -1.222 1 95.12 89 ALA A N 1
ATOM 672 C CA . ALA A 1 89 ? -7.219 -10.852 -1.292 1 95.12 89 ALA A CA 1
ATOM 673 C C . ALA A 1 89 ? -7.367 -11.695 -2.557 1 95.12 89 ALA A C 1
ATOM 675 O O . ALA A 1 89 ? -7.047 -11.234 -3.656 1 95.12 89 ALA A O 1
ATOM 676 N N . CYS A 1 90 ? -7.816 -12.883 -2.355 1 93.62 90 CYS A N 1
ATOM 677 C CA . CYS A 1 90 ? -8.047 -13.75 -3.506 1 93.62 90 CYS A CA 1
ATOM 678 C C . CYS A 1 90 ? -9.367 -13.414 -4.188 1 93.62 90 CYS A C 1
ATOM 680 O O . CYS A 1 90 ? -10.391 -13.266 -3.523 1 93.62 90 CYS A O 1
ATOM 682 N N . ILE A 1 91 ? -9.25 -13.242 -5.566 1 95.38 91 ILE A N 1
ATOM 683 C CA . ILE A 1 91 ? -10.422 -12.953 -6.391 1 95.38 91 ILE A CA 1
ATOM 684 C C . ILE A 1 91 ? -10.648 -14.094 -7.375 1 95.38 91 ILE A C 1
ATOM 686 O O . ILE A 1 91 ? -9.695 -14.641 -7.941 1 95.38 91 ILE A O 1
ATOM 690 N N . LYS A 1 92 ? -11.914 -14.391 -7.57 1 92.56 92 LYS A N 1
ATOM 691 C CA . LYS A 1 92 ? -12.234 -15.469 -8.5 1 92.56 92 LYS A CA 1
ATOM 692 C C . LYS A 1 92 ? -12.039 -15.023 -9.945 1 92.56 92 LYS A C 1
ATOM 694 O O . LYS A 1 92 ? -12.508 -13.953 -10.344 1 92.56 92 LYS A O 1
ATOM 699 N N . GLY A 1 93 ? -11.336 -15.812 -10.625 1 91.88 93 GLY A N 1
ATOM 700 C CA . GLY A 1 93 ? -11.195 -15.625 -12.062 1 91.88 93 GLY A CA 1
ATOM 701 C C . GLY A 1 93 ? -12 -16.625 -12.875 1 91.88 93 GLY A C 1
ATOM 702 O O . GLY A 1 93 ? -13.008 -17.141 -12.398 1 91.88 93 GLY A O 1
ATOM 703 N N . ASN A 1 94 ? -11.609 -16.672 -14.102 1 87.06 94 ASN A N 1
ATOM 704 C CA . ASN A 1 94 ? -12.266 -17.609 -15 1 87.06 94 ASN A CA 1
ATOM 705 C C . ASN A 1 94 ? -11.602 -18.984 -14.961 1 87.06 94 ASN A C 1
ATOM 707 O O . ASN A 1 94 ? -10.398 -19.078 -14.711 1 87.06 94 ASN A O 1
ATOM 711 N N . ASP A 1 95 ? -12.398 -20.031 -15.234 1 86.81 95 ASP A N 1
ATOM 712 C CA . ASP A 1 95 ? -11.891 -21.375 -15.469 1 86.81 95 ASP A CA 1
ATOM 713 C C . ASP A 1 95 ? -10.984 -21.828 -14.336 1 86.81 95 ASP A C 1
ATOM 715 O O . ASP A 1 95 ? -9.875 -22.312 -14.57 1 86.81 95 ASP A O 1
ATOM 719 N N . GLY A 1 96 ? -11.453 -21.609 -13.094 1 85.12 96 GLY A N 1
ATOM 720 C CA . GLY A 1 96 ? -10.719 -22.094 -11.93 1 85.12 96 GLY A CA 1
ATOM 721 C C . GLY A 1 96 ? -9.477 -21.266 -11.633 1 85.12 96 GLY A C 1
ATOM 722 O O . GLY A 1 96 ? -8.672 -21.641 -10.773 1 85.12 96 GLY A O 1
ATOM 723 N N . ARG A 1 97 ? -9.312 -20.188 -12.391 1 90.25 97 ARG A N 1
ATOM 724 C CA . ARG A 1 97 ? -8.203 -19.266 -12.133 1 90.25 97 ARG A CA 1
ATOM 725 C C . ARG A 1 97 ? -8.586 -18.234 -11.078 1 90.25 97 ARG A C 1
ATOM 727 O O . ARG A 1 97 ? -9.758 -18.094 -10.727 1 90.25 97 ARG A O 1
ATOM 734 N N . PHE A 1 98 ? -7.602 -17.594 -10.555 1 92.44 98 PHE A N 1
ATOM 735 C CA . PHE A 1 98 ? -7.852 -16.594 -9.539 1 92.44 98 PHE A CA 1
ATOM 736 C C . PHE A 1 98 ? -6.875 -15.43 -9.672 1 92.44 98 PHE A C 1
ATOM 738 O O . PHE A 1 98 ? -5.871 -15.531 -10.383 1 92.44 98 PHE A O 1
ATOM 745 N N . GLY A 1 99 ? -7.285 -14.367 -9.062 1 95.62 99 GLY A N 1
ATOM 746 C CA . GLY A 1 99 ? -6.426 -13.203 -8.945 1 95.62 99 GLY A CA 1
ATOM 747 C C . GLY A 1 99 ? -6.141 -12.805 -7.512 1 95.62 99 GLY A C 1
ATOM 748 O O . GLY A 1 99 ? -6.754 -13.344 -6.586 1 95.62 99 GLY A O 1
ATOM 749 N N . PHE A 1 100 ? -5.176 -11.906 -7.352 1 96.19 100 PHE A N 1
ATOM 750 C CA . PHE A 1 100 ? -4.816 -11.383 -6.035 1 96.19 100 PHE A CA 1
ATOM 751 C C . PHE A 1 100 ? -4.836 -9.859 -6.031 1 96.19 100 PHE A C 1
ATOM 753 O O . PHE A 1 100 ? -4.148 -9.219 -6.828 1 96.19 100 PHE A O 1
ATOM 760 N N . ARG A 1 101 ? -5.609 -9.375 -5.102 1 97.81 101 ARG A N 1
ATOM 761 C CA . ARG A 1 101 ? -5.715 -7.93 -4.938 1 97.81 101 ARG A CA 1
ATOM 762 C C . ARG A 1 101 ? -5.004 -7.469 -3.67 1 97.81 101 ARG A C 1
ATOM 764 O O . ARG A 1 101 ? -5.266 -7.984 -2.582 1 97.81 101 ARG A O 1
ATOM 771 N N . ASN A 1 102 ? -4.059 -6.516 -3.9 1 98.06 102 ASN A N 1
ATOM 772 C CA . ASN A 1 102 ? -3.396 -5.969 -2.721 1 98.06 102 ASN A CA 1
ATOM 773 C C . ASN A 1 102 ? -4.363 -5.16 -1.86 1 98.06 102 ASN A C 1
ATOM 775 O O . ASN A 1 102 ? -5.027 -4.25 -2.355 1 98.06 102 ASN A O 1
ATOM 779 N N . LEU A 1 103 ? -4.387 -5.332 -0.598 1 97.06 103 LEU A N 1
ATOM 780 C CA . LEU A 1 103 ? -5.395 -4.727 0.264 1 97.06 103 LEU A CA 1
ATOM 781 C C . LEU A 1 103 ? -5.109 -3.246 0.479 1 97.06 103 LEU A C 1
ATOM 783 O O . LEU A 1 103 ? -6.035 -2.451 0.658 1 97.06 103 LEU A O 1
ATOM 787 N N . ALA A 1 104 ? -3.898 -2.842 0.457 1 96.75 104 ALA A N 1
ATOM 788 C CA . ALA A 1 104 ? -3.555 -1.439 0.679 1 96.75 104 ALA A CA 1
ATOM 789 C C . ALA A 1 104 ? -3.908 -0.589 -0.539 1 96.75 104 ALA A C 1
ATOM 791 O O . ALA A 1 104 ? -4.453 0.507 -0.401 1 96.75 104 ALA A O 1
ATOM 792 N N . THR A 1 105 ? -3.619 -1.099 -1.747 1 96.81 105 THR A N 1
ATOM 793 C CA . THR A 1 105 ? -3.766 -0.284 -2.947 1 96.81 105 THR A CA 1
ATOM 794 C C . THR A 1 105 ? -5.09 -0.58 -3.645 1 96.81 105 THR A C 1
ATOM 796 O O . THR A 1 105 ? -5.582 0.236 -4.426 1 96.81 105 THR A O 1
ATOM 799 N N . GLY A 1 106 ? -5.609 -1.763 -3.465 1 96.94 106 GLY A N 1
ATOM 800 C CA . GLY A 1 106 ? -6.793 -2.18 -4.199 1 96.94 106 GLY A CA 1
ATOM 801 C C . GLY A 1 106 ? -6.492 -2.627 -5.617 1 96.94 106 GLY A C 1
ATOM 802 O O . GLY A 1 106 ? -7.406 -2.895 -6.398 1 96.94 106 GLY A O 1
ATOM 803 N N . LYS A 1 107 ? -5.234 -2.756 -5.973 1 98.25 107 LYS A N 1
ATOM 804 C CA . LYS A 1 107 ? -4.848 -3.137 -7.328 1 98.25 107 LYS A CA 1
ATOM 805 C C . LYS A 1 107 ? -4.512 -4.625 -7.406 1 98.25 107 LYS A C 1
ATOM 807 O O . LYS A 1 107 ? -4.203 -5.25 -6.391 1 98.25 107 LYS A O 1
ATOM 812 N N . LEU A 1 108 ? -4.523 -5.133 -8.609 1 98.25 108 LEU A N 1
ATOM 813 C CA . LEU A 1 108 ? -4.363 -6.566 -8.828 1 98.25 108 LEU A CA 1
ATOM 814 C C . LEU A 1 108 ? -2.918 -6.902 -9.188 1 98.25 108 LEU A C 1
ATOM 816 O O . LEU A 1 108 ? -2.273 -6.168 -9.938 1 98.25 108 LEU A O 1
ATOM 820 N N . LEU A 1 109 ? -2.48 -8.047 -8.641 1 97.75 109 LEU A N 1
ATOM 821 C CA . LEU A 1 109 ? -1.218 -8.648 -9.047 1 97.75 109 LEU A CA 1
ATOM 822 C C . LEU A 1 109 ? -1.316 -9.211 -10.461 1 97.75 109 LEU A C 1
ATOM 824 O O . LEU A 1 109 ? -2.303 -9.867 -10.805 1 97.75 109 LEU A O 1
ATOM 828 N N . GLY A 1 110 ? -0.354 -8.922 -11.242 1 97.5 110 GLY A N 1
ATOM 829 C CA . GLY A 1 110 ? -0.284 -9.422 -12.602 1 97.5 110 GLY A CA 1
ATOM 830 C C . GLY A 1 110 ? 1.099 -9.305 -13.219 1 97.5 110 GLY A C 1
ATOM 831 O O . GLY A 1 110 ? 2.105 -9.375 -12.508 1 97.5 110 GLY A O 1
ATOM 832 N N . GLN A 1 111 ? 1.102 -9.273 -14.516 1 96.31 111 GLN A N 1
ATOM 833 C CA . GLN A 1 111 ? 2.361 -9.141 -15.242 1 96.31 111 GLN A CA 1
ATOM 834 C C . GLN A 1 111 ? 2.279 -8.023 -16.281 1 96.31 111 GLN A C 1
ATOM 836 O O . GLN A 1 111 ? 1.193 -7.695 -16.766 1 96.31 111 GLN A O 1
ATOM 841 N N . ASN A 1 112 ? 3.414 -7.457 -16.531 1 94.94 112 ASN A N 1
ATOM 842 C CA . ASN A 1 112 ? 3.479 -6.512 -17.641 1 94.94 112 ASN A CA 1
ATOM 843 C C . ASN A 1 112 ? 3.957 -7.188 -18.922 1 94.94 112 ASN A C 1
ATOM 845 O O . ASN A 1 112 ? 4.07 -8.414 -18.984 1 94.94 112 ASN A O 1
ATOM 849 N N . SER A 1 113 ? 4.184 -6.43 -19.969 1 92.25 113 SER A N 1
ATOM 850 C CA . SER A 1 113 ? 4.508 -6.984 -21.281 1 92.25 113 SER A CA 1
ATOM 851 C C . SER A 1 113 ? 5.875 -7.66 -21.266 1 92.25 113 SER A C 1
ATOM 853 O O . SER A 1 113 ? 6.18 -8.469 -22.141 1 92.25 113 SER A O 1
ATOM 855 N N . LYS A 1 114 ? 6.734 -7.344 -20.266 1 91.62 114 LYS A N 1
ATOM 856 C CA . LYS A 1 114 ? 8.062 -7.938 -20.141 1 91.62 114 LYS A CA 1
ATOM 857 C C . LYS A 1 114 ? 8.055 -9.125 -19.188 1 91.62 114 LYS A C 1
ATOM 859 O O . LYS A 1 114 ? 9.109 -9.602 -18.766 1 91.62 114 LYS A O 1
ATOM 864 N N . TRP A 1 115 ? 6.875 -9.516 -18.688 1 91.81 115 TRP A N 1
ATOM 865 C CA . TRP A 1 115 ? 6.629 -10.695 -17.859 1 91.81 115 TRP A CA 1
ATOM 866 C C . TRP A 1 115 ? 6.969 -10.422 -16.406 1 91.81 115 TRP A C 1
ATOM 868 O O . TRP A 1 115 ? 6.922 -11.328 -15.57 1 91.81 115 TRP A O 1
ATOM 878 N N . ASN A 1 116 ? 7.301 -9.133 -16.125 1 95.5 116 ASN A N 1
ATOM 879 C CA . ASN A 1 116 ? 7.527 -8.773 -14.727 1 95.5 116 ASN A CA 1
ATOM 880 C C . ASN A 1 116 ? 6.215 -8.672 -13.953 1 95.5 116 ASN A C 1
ATOM 882 O O . ASN A 1 116 ? 5.215 -8.188 -14.477 1 95.5 116 ASN A O 1
ATOM 886 N N . LEU A 1 117 ? 6.34 -9.109 -12.734 1 97.19 117 LEU A N 1
ATOM 887 C CA . LEU A 1 117 ? 5.16 -8.93 -11.891 1 97.19 117 LEU A CA 1
ATOM 888 C C . LEU A 1 117 ? 4.938 -7.457 -11.57 1 97.19 117 LEU A C 1
ATOM 890 O O . LEU A 1 117 ? 5.895 -6.727 -11.297 1 97.19 117 LEU A O 1
ATOM 894 N N . VAL A 1 118 ? 3.758 -7.047 -11.68 1 98.19 118 VAL A N 1
ATOM 895 C CA . VAL A 1 118 ? 3.34 -5.691 -11.344 1 98.19 118 VAL A CA 1
ATOM 896 C C . VAL A 1 118 ? 2.025 -5.734 -10.57 1 98.19 118 VAL A C 1
ATOM 898 O O . VAL A 1 118 ? 1.361 -6.77 -10.516 1 98.19 118 VAL A O 1
ATOM 901 N N . CYS A 1 119 ? 1.7 -4.703 -9.953 1 98.19 119 CYS A N 1
ATOM 902 C CA . CYS A 1 119 ? 0.453 -4.523 -9.219 1 98.19 119 CYS A CA 1
ATOM 903 C C . CYS A 1 119 ? -0.22 -3.209 -9.602 1 98.19 119 CYS A C 1
ATOM 905 O O . CYS A 1 119 ? -0.062 -2.201 -8.906 1 98.19 119 CYS A O 1
ATOM 907 N N . SER A 1 120 ? -0.949 -3.264 -10.719 1 97 120 SER A N 1
ATOM 908 C CA . SER A 1 120 ? -1.421 -1.984 -11.234 1 97 120 SER A CA 1
ATOM 909 C C . SER A 1 120 ? -2.832 -2.105 -11.805 1 97 120 SER A C 1
ATOM 911 O O . SER A 1 120 ? -3.529 -1.102 -11.961 1 97 120 SER A O 1
ATOM 913 N N . ALA A 1 121 ? -3.299 -3.232 -12.062 1 97.31 121 ALA A N 1
ATOM 914 C CA . ALA A 1 121 ? -4.57 -3.398 -12.766 1 97.31 121 ALA A CA 1
ATOM 915 C C . ALA A 1 121 ? -5.746 -3.209 -11.805 1 97.31 121 ALA A C 1
ATOM 917 O O . ALA A 1 121 ? -5.695 -3.645 -10.656 1 97.31 121 ALA A O 1
ATOM 918 N N . SER A 1 122 ? -6.844 -2.688 -12.328 1 96.88 122 SER A N 1
ATOM 919 C CA . SER A 1 122 ? -8.062 -2.525 -11.547 1 96.88 122 SER A CA 1
ATOM 920 C C . SER A 1 122 ? -9.039 -3.668 -11.805 1 96.88 122 SER A C 1
ATOM 922 O O . SER A 1 122 ? -9.898 -3.959 -10.969 1 96.88 122 SER A O 1
ATOM 924 N N . ASN A 1 123 ? -8.891 -4.266 -12.969 1 96.75 123 ASN A N 1
ATOM 925 C CA . ASN A 1 123 ? -9.789 -5.348 -13.359 1 96.75 123 ASN A CA 1
ATOM 926 C C . ASN A 1 123 ? -9.023 -6.641 -13.625 1 96.75 123 ASN A C 1
ATOM 928 O O . ASN A 1 123 ? -7.914 -6.613 -14.148 1 96.75 123 ASN A O 1
ATOM 932 N N . LEU A 1 124 ? -9.695 -7.695 -13.32 1 96.06 124 LEU A N 1
ATOM 933 C CA . LEU A 1 124 ? -9.078 -9.008 -13.5 1 96.06 124 LEU A CA 1
ATOM 934 C C . LEU A 1 124 ? -9.172 -9.461 -14.953 1 96.06 124 LEU A C 1
ATOM 936 O O . LEU A 1 124 ? -10.266 -9.727 -15.453 1 96.06 124 LEU A O 1
ATOM 940 N N . LYS A 1 125 ? -8.164 -9.461 -15.625 1 95.06 125 LYS A N 1
ATOM 941 C CA . LYS A 1 125 ? -8.031 -10.023 -16.969 1 95.06 125 LYS A CA 1
ATOM 942 C C . LYS A 1 125 ? -7.027 -11.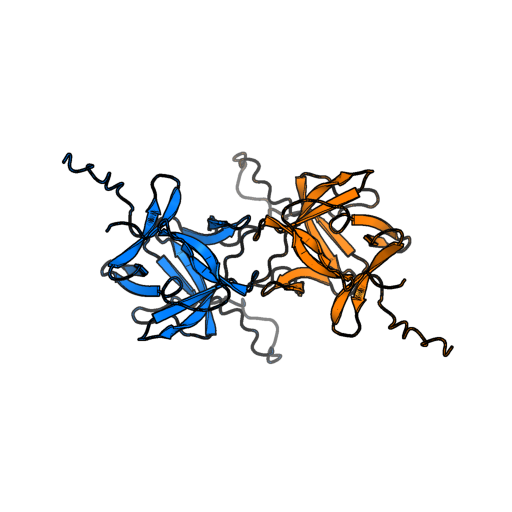172 -16.984 1 95.06 125 LYS A C 1
ATOM 944 O O . LYS A 1 125 ? -6.535 -11.586 -15.93 1 95.06 125 LYS A O 1
ATOM 949 N N . THR A 1 126 ? -6.723 -11.672 -18.125 1 93.81 126 THR A N 1
ATOM 950 C CA . THR A 1 126 ? -5.891 -12.859 -18.266 1 93.81 126 THR A CA 1
ATOM 951 C C . THR A 1 126 ? -4.504 -12.625 -17.672 1 93.81 126 THR A C 1
ATOM 953 O O . THR A 1 126 ? -3.922 -13.531 -17.078 1 93.81 126 THR A O 1
ATOM 956 N N . TRP A 1 127 ? -3.98 -11.375 -17.797 1 93.81 127 TRP A N 1
ATOM 957 C CA . TRP A 1 127 ? -2.631 -11.07 -17.344 1 93.81 127 TRP A CA 1
ATOM 958 C C . TRP A 1 127 ? -2.58 -11.008 -15.82 1 93.81 127 TRP A C 1
ATOM 960 O O . TRP A 1 127 ? -1.498 -10.953 -15.227 1 93.81 127 TRP A O 1
ATOM 970 N N . GLU A 1 128 ? -3.76 -11.055 -15.133 1 96.69 128 GLU A N 1
ATOM 971 C CA . GLU A 1 128 ? -3.824 -11 -13.672 1 96.69 128 GLU A CA 1
ATOM 972 C C . GLU A 1 128 ? -4.309 -12.32 -13.094 1 96.69 128 GLU A C 1
ATOM 974 O O . GLU A 1 128 ? -4.539 -12.43 -11.883 1 96.69 128 GLU A O 1
ATOM 979 N N . GLU A 1 129 ? -4.445 -13.266 -13.961 1 95.31 129 GLU A N 1
ATOM 980 C CA . GLU A 1 129 ? -4.953 -14.547 -13.484 1 95.31 129 GLU A CA 1
ATOM 981 C C . GLU A 1 129 ? -3.812 -15.516 -13.18 1 95.31 129 GLU A C 1
ATOM 983 O O . GLU A 1 129 ? -2.816 -15.555 -13.906 1 95.31 129 GLU A O 1
ATOM 988 N N . PHE A 1 130 ? -4.035 -16.344 -12.164 1 93.5 130 PHE A N 1
ATOM 989 C CA . PHE A 1 130 ? -3.066 -17.328 -11.711 1 93.5 130 PHE A CA 1
ATOM 990 C C . PHE A 1 130 ? -3.711 -18.703 -11.594 1 93.5 130 PHE A C 1
ATOM 992 O O . PHE A 1 130 ? -4.938 -18.812 -11.531 1 93.5 130 PHE A O 1
ATOM 999 N N . ARG A 1 131 ? -2.879 -19.594 -11.602 1 89.56 131 ARG A N 1
ATOM 1000 C CA . ARG A 1 131 ? -3.176 -20.938 -11.148 1 89.56 131 ARG A CA 1
ATOM 1001 C C . ARG A 1 131 ? -2.104 -21.438 -10.18 1 89.56 131 ARG A C 1
ATOM 1003 O O . ARG A 1 131 ? -0.983 -20.922 -10.172 1 89.56 131 ARG A O 1
ATOM 1010 N N . VAL A 1 132 ? -2.57 -22.375 -9.32 1 86.12 132 VAL A N 1
ATOM 1011 C CA . VAL A 1 132 ? -1.593 -22.938 -8.398 1 86.12 132 VAL A CA 1
ATOM 1012 C C . VAL A 1 132 ? -1.422 -24.438 -8.688 1 86.12 132 VAL A C 1
ATOM 1014 O O . VAL A 1 132 ? -2.396 -25.125 -8.977 1 86.12 132 VAL A O 1
ATOM 1017 N N . LYS A 1 133 ? -0.173 -24.812 -8.68 1 84 133 LYS A N 1
ATOM 1018 C CA . LYS A 1 133 ? 0.136 -26.234 -8.797 1 84 133 LYS A CA 1
ATOM 1019 C C . LYS A 1 133 ? 0.876 -26.734 -7.559 1 84 133 LYS A C 1
ATOM 1021 O O . LYS A 1 133 ? 1.883 -26.156 -7.148 1 84 133 LYS A O 1
ATOM 1026 N N . GLU A 1 134 ? 0.316 -27.781 -7.039 1 82.81 134 GLU A N 1
ATOM 1027 C CA . GLU A 1 134 ? 0.972 -28.391 -5.883 1 82.81 134 GLU A CA 1
ATOM 1028 C C . GLU A 1 134 ? 2.248 -29.125 -6.289 1 82.81 134 GLU A C 1
ATOM 1030 O O . GLU A 1 134 ? 2.279 -29.797 -7.32 1 82.81 134 GLU A O 1
ATOM 1035 N N . ARG A 1 135 ? 3.221 -29.031 -5.422 1 82.5 135 ARG A N 1
ATOM 1036 C CA . ARG A 1 135 ? 4.465 -29.766 -5.66 1 82.5 135 ARG A CA 1
ATOM 1037 C C . ARG A 1 135 ? 4.531 -31.016 -4.801 1 82.5 135 ARG A C 1
ATOM 1039 O O . ARG A 1 135 ? 4.012 -31.047 -3.684 1 82.5 135 ARG A O 1
ATOM 1046 N N . SER A 1 136 ? 5.152 -32 -5.301 1 79.25 136 SER A N 1
ATOM 1047 C CA . SER A 1 136 ? 5.285 -33.25 -4.59 1 79.25 136 SER A CA 1
ATOM 1048 C C . SER A 1 136 ? 6.074 -33.094 -3.295 1 79.25 136 SER A C 1
ATOM 1050 O O . SER A 1 136 ? 5.809 -33.781 -2.303 1 79.25 136 SER A O 1
ATOM 1052 N N . GLU A 1 137 ? 7.086 -32.25 -3.336 1 75.94 137 GLU A N 1
ATOM 1053 C CA . GLU A 1 137 ? 7.949 -32.031 -2.18 1 75.94 137 GLU A CA 1
ATOM 1054 C C . GLU A 1 137 ? 7.293 -31.094 -1.17 1 75.94 137 GLU A C 1
ATOM 1056 O O . GLU A 1 137 ? 7.863 -30.812 -0.112 1 75.94 137 GLU A O 1
ATOM 1061 N N . GLY A 1 138 ? 6.164 -30.594 -1.473 1 72.75 138 GLY A N 1
ATOM 1062 C CA . GLY A 1 138 ? 5.48 -29.656 -0.593 1 72.75 138 GLY A CA 1
ATOM 1063 C C . GLY A 1 138 ? 5.398 -28.25 -1.162 1 72.75 138 GLY A C 1
ATOM 1064 O O . GLY A 1 138 ? 6.262 -27.844 -1.939 1 72.75 138 GLY A O 1
ATOM 1065 N N . GLY A 1 139 ? 4.32 -27.625 -0.91 1 78.75 139 GLY A N 1
ATOM 1066 C CA . GLY A 1 139 ? 4.129 -26.25 -1.359 1 78.75 139 GLY A CA 1
ATOM 1067 C C . GLY A 1 139 ? 3.502 -26.156 -2.736 1 78.75 139 GLY A C 1
ATOM 1068 O O . GLY A 1 139 ? 2.943 -27.141 -3.238 1 78.75 139 GLY A O 1
ATOM 1069 N N . TYR A 1 140 ? 3.529 -24.922 -3.193 1 84.25 140 TYR A N 1
ATOM 1070 C CA . TYR A 1 140 ? 2.859 -24.656 -4.461 1 84.25 140 TYR A CA 1
ATOM 1071 C C . TYR A 1 140 ? 3.742 -23.812 -5.379 1 84.25 140 TYR A C 1
ATOM 1073 O O . TYR A 1 140 ? 4.684 -23.156 -4.918 1 84.25 140 TYR A O 1
ATOM 1081 N N . VAL A 1 141 ? 3.385 -24 -6.594 1 86.38 141 VAL A N 1
ATOM 1082 C CA . VAL A 1 141 ? 3.959 -23.109 -7.598 1 86.38 141 VAL A CA 1
ATOM 1083 C C . VAL A 1 141 ? 2.865 -22.234 -8.195 1 86.38 141 VAL A C 1
ATOM 1085 O O . VAL A 1 141 ? 1.776 -22.703 -8.516 1 86.38 141 VAL A O 1
ATOM 1088 N N . LEU A 1 142 ? 3.145 -20.953 -8.219 1 90.38 142 LEU A N 1
ATOM 1089 C CA . LEU A 1 142 ? 2.236 -20.016 -8.875 1 90.38 142 LEU A CA 1
ATOM 1090 C C . LEU A 1 142 ? 2.488 -19.984 -10.375 1 90.38 142 LEU A C 1
ATOM 1092 O O . LEU A 1 142 ? 3.617 -19.75 -10.812 1 90.38 142 LEU A O 1
ATOM 1096 N N . LEU A 1 143 ? 1.409 -20.234 -11.055 1 90.44 143 LEU A N 1
ATOM 1097 C CA . LEU A 1 143 ? 1.507 -20.25 -12.508 1 90.44 143 LEU A CA 1
ATOM 1098 C C . LEU A 1 143 ? 0.731 -19.094 -13.117 1 90.44 143 LEU A C 1
ATOM 1100 O O . LEU A 1 143 ? -0.344 -18.734 -12.633 1 90.44 143 LEU A O 1
ATOM 1104 N N . MET A 1 144 ? 1.253 -18.547 -14.195 1 92.44 144 MET A N 1
ATOM 1105 C CA . MET A 1 144 ? 0.605 -17.469 -14.945 1 92.44 144 MET A CA 1
ATOM 1106 C C . MET A 1 144 ? 0.564 -17.781 -16.438 1 92.44 144 MET A C 1
ATOM 1108 O O . MET A 1 144 ? 1.358 -18.594 -16.922 1 92.44 144 MET A O 1
ATOM 1112 N N . ARG A 1 145 ? -0.401 -17.109 -17.016 1 88.69 145 ARG A N 1
ATOM 1113 C CA . ARG A 1 145 ? -0.564 -17.297 -18.453 1 88.69 145 ARG A CA 1
ATOM 1114 C C . ARG A 1 145 ? -0.266 -16.016 -19.219 1 88.69 145 ARG A C 1
ATOM 1116 O O . ARG A 1 145 ? -0.728 -14.938 -18.844 1 88.69 145 ARG A O 1
ATOM 1123 N N . HIS A 1 146 ? 0.565 -16.109 -20.094 1 86.56 146 HIS A N 1
ATOM 1124 C CA . HIS A 1 146 ? 0.79 -15.062 -21.078 1 86.56 146 HIS A CA 1
ATOM 1125 C C . HIS A 1 146 ? 0.509 -15.562 -22.484 1 86.56 146 HIS A C 1
ATOM 1127 O O . HIS A 1 146 ? 1.314 -16.297 -23.062 1 86.56 146 HIS A O 1
ATOM 1133 N N . TRP A 1 147 ? -0.663 -15.188 -23.016 1 82.31 147 TRP A N 1
ATOM 1134 C CA . TRP A 1 147 ? -1.158 -15.711 -24.297 1 82.31 147 TRP A CA 1
ATOM 1135 C C . TRP A 1 147 ? -1.293 -17.219 -24.234 1 82.31 147 TRP A C 1
ATOM 1137 O O . TRP A 1 147 ? -2.129 -17.75 -23.5 1 82.31 147 TRP A O 1
ATOM 1147 N N . ASP A 1 148 ? -0.463 -17.906 -24.938 1 84.94 148 ASP A N 1
ATOM 1148 C CA . ASP A 1 148 ? -0.653 -19.359 -25 1 84.94 148 ASP A CA 1
ATOM 1149 C C . ASP A 1 148 ? 0.422 -20.078 -24.188 1 84.94 148 ASP A C 1
ATOM 1151 O O . ASP A 1 148 ? 0.564 -21.297 -24.297 1 84.94 148 ASP A O 1
ATOM 1155 N N . ILE A 1 149 ? 1.076 -19.344 -23.391 1 87.81 149 ILE A N 1
ATOM 1156 C CA . ILE A 1 149 ? 2.172 -19.922 -22.625 1 87.81 149 ILE A CA 1
ATOM 1157 C C . ILE A 1 149 ? 1.874 -19.828 -21.141 1 87.81 149 ILE A C 1
ATOM 1159 O O . ILE A 1 149 ? 1.448 -18.781 -20.656 1 87.81 149 ILE A O 1
ATOM 1163 N N . ILE A 1 150 ? 1.989 -21.016 -20.469 1 89.31 150 ILE A N 1
ATOM 1164 C CA . ILE A 1 150 ? 1.856 -21.047 -19.016 1 89.31 150 ILE A CA 1
ATOM 1165 C C . ILE A 1 150 ? 3.225 -21.281 -18.375 1 89.31 150 ILE A C 1
ATOM 1167 O O . ILE A 1 150 ? 3.939 -22.219 -18.75 1 89.31 150 ILE A O 1
ATOM 1171 N N . ARG A 1 151 ? 3.646 -20.391 -17.531 1 89.81 151 ARG A N 1
ATOM 1172 C CA . ARG A 1 151 ? 4.941 -20.5 -16.859 1 89.81 151 ARG A CA 1
ATOM 1173 C C . ARG A 1 151 ? 4.828 -20.188 -15.375 1 89.81 151 ARG A C 1
ATOM 1175 O O . ARG A 1 151 ? 3.893 -19.516 -14.945 1 89.81 151 ARG A O 1
ATOM 1182 N N . PRO A 1 152 ? 5.738 -20.719 -14.602 1 91.12 152 PRO A N 1
ATOM 1183 C CA . PRO A 1 152 ? 5.742 -20.391 -13.172 1 91.12 152 PRO A CA 1
ATOM 1184 C C . PRO A 1 152 ? 6.258 -18.984 -12.898 1 91.12 152 PRO A C 1
ATOM 1186 O O . PRO A 1 152 ? 6.98 -18.406 -13.719 1 91.12 152 PRO A O 1
ATOM 1189 N N . VAL A 1 153 ? 5.809 -18.484 -11.719 1 91.88 153 VAL A N 1
ATOM 1190 C CA . VAL A 1 153 ? 6.363 -17.25 -11.188 1 91.88 153 VAL A CA 1
ATOM 1191 C C . VAL A 1 153 ? 7.656 -17.547 -10.43 1 91.88 153 VAL A C 1
ATOM 1193 O O . VAL A 1 153 ? 7.746 -18.531 -9.703 1 91.88 153 VAL A O 1
ATOM 1196 N N . GLY A 1 154 ? 8.594 -16.688 -10.648 1 90.38 154 GLY A N 1
ATOM 1197 C CA . GLY A 1 154 ? 9.852 -16.828 -9.938 1 90.38 154 GLY A CA 1
ATOM 1198 C C . GLY A 1 154 ? 10.688 -15.57 -9.938 1 90.38 154 GLY A C 1
ATOM 1199 O O . GLY A 1 154 ? 10.188 -14.492 -10.289 1 90.38 154 GLY A O 1
ATOM 1200 N N . LYS A 1 155 ? 11.891 -15.727 -9.391 1 88.62 155 LYS A N 1
ATOM 1201 C CA . LYS A 1 155 ? 12.828 -14.609 -9.32 1 88.62 155 LYS A CA 1
ATOM 1202 C C . LYS A 1 155 ? 13.828 -14.656 -10.477 1 88.62 155 LYS A C 1
ATOM 1204 O O . LYS A 1 155 ? 14.43 -15.703 -10.734 1 88.62 155 LYS A O 1
ATOM 1209 N N . GLN A 1 156 ? 13.961 -13.562 -11.117 1 87.81 156 GLN A N 1
ATOM 1210 C CA . GLN A 1 156 ? 14.953 -13.438 -12.18 1 87.81 156 GLN A CA 1
ATOM 1211 C C . GLN A 1 156 ? 16.344 -13.148 -11.609 1 87.81 156 GLN A C 1
ATOM 1213 O O . GLN A 1 156 ? 16.484 -12.898 -10.406 1 87.81 156 GLN A O 1
ATOM 1218 N N . GLN A 1 157 ? 17.297 -13.188 -12.461 1 83.44 157 GLN A N 1
ATOM 1219 C CA . GLN A 1 157 ? 18.672 -12.961 -12.047 1 83.44 157 GLN A CA 1
ATOM 1220 C C . GLN A 1 157 ? 18.844 -11.57 -11.438 1 83.44 157 GLN A C 1
ATOM 1222 O O . GLN A 1 157 ? 19.625 -11.383 -10.508 1 83.44 157 GLN A O 1
ATOM 1227 N N . ASN A 1 158 ? 18.125 -10.688 -11.93 1 86.25 158 ASN A N 1
ATOM 1228 C CA . ASN A 1 158 ? 18.234 -9.312 -11.453 1 86.25 158 ASN A CA 1
ATOM 1229 C C . ASN A 1 158 ? 17.469 -9.102 -10.148 1 86.25 158 ASN A C 1
ATOM 1231 O O . ASN A 1 158 ? 17.453 -8.008 -9.594 1 86.25 158 ASN A O 1
ATOM 1235 N N . GLY A 1 159 ? 16.812 -10.117 -9.695 1 86.25 159 GLY A N 1
ATOM 1236 C CA . GLY A 1 159 ? 16.109 -10.055 -8.422 1 86.25 159 GLY A CA 1
ATOM 1237 C C . GLY A 1 159 ? 14.633 -9.773 -8.578 1 86.25 159 GLY A C 1
ATOM 1238 O O . GLY A 1 159 ? 13.867 -9.883 -7.613 1 86.25 159 GLY A O 1
ATOM 1239 N N . ASP A 1 160 ? 14.234 -9.461 -9.773 1 91 160 ASP A N 1
ATOM 1240 C CA . ASP A 1 160 ? 12.836 -9.125 -10.016 1 91 160 ASP A CA 1
ATOM 1241 C C . ASP A 1 160 ? 11.969 -10.383 -10.07 1 91 160 ASP A C 1
ATOM 1243 O O . ASP A 1 160 ? 12.422 -11.438 -10.516 1 91 160 ASP A O 1
ATOM 1247 N N . LEU A 1 161 ? 10.773 -10.227 -9.609 1 94.31 161 LEU A N 1
ATOM 1248 C CA . LEU A 1 161 ? 9.82 -11.312 -9.75 1 94.31 161 LEU A CA 1
ATOM 1249 C C . LEU A 1 161 ? 9.148 -11.273 -11.125 1 94.31 161 LEU A C 1
ATOM 1251 O O . LEU A 1 161 ? 8.773 -10.203 -11.609 1 94.31 161 LEU A O 1
ATOM 1255 N N . ALA A 1 162 ? 9.055 -12.43 -11.703 1 94.44 162 ALA A N 1
ATOM 1256 C CA . ALA A 1 162 ? 8.531 -12.508 -13.062 1 94.44 162 ALA A CA 1
ATOM 1257 C C . ALA A 1 162 ? 8.055 -13.922 -13.391 1 94.44 162 ALA A C 1
ATOM 1259 O O . ALA A 1 162 ? 8.258 -14.844 -12.602 1 94.44 162 ALA A O 1
ATOM 1260 N N . MET A 1 163 ? 7.328 -13.938 -14.461 1 92.06 163 MET A N 1
ATOM 1261 C CA . MET A 1 163 ? 7.176 -15.25 -15.086 1 92.06 163 MET A CA 1
ATOM 1262 C C . MET A 1 163 ? 8.523 -15.789 -15.562 1 92.06 163 MET A C 1
ATOM 1264 O O . MET A 1 163 ? 9.281 -15.07 -16.219 1 92.06 163 MET A O 1
ATOM 1268 N N . VAL A 1 164 ? 8.844 -17.031 -15.133 1 88.62 164 VAL A N 1
ATOM 1269 C CA . VAL A 1 164 ? 10.172 -17.547 -15.445 1 88.62 164 VAL A CA 1
ATOM 1270 C C . VAL A 1 164 ? 10.047 -18.859 -16.219 1 88.62 164 VAL A C 1
ATOM 1272 O O . VAL A 1 164 ? 8.992 -19.484 -16.219 1 88.62 164 VAL A O 1
ATOM 1275 N N . GLU A 1 165 ? 11.109 -19.078 -16.984 1 78.25 165 GLU A N 1
ATOM 1276 C CA . GLU A 1 165 ? 11.156 -20.312 -17.75 1 78.25 165 GLU A CA 1
ATOM 1277 C C . GLU A 1 165 ? 11.539 -21.5 -16.859 1 78.25 165 GLU A C 1
ATOM 1279 O O . GLU A 1 165 ? 12.367 -21.375 -15.961 1 78.25 165 GLU A O 1
ATOM 1284 N N . SER A 1 166 ? 10.492 -22.469 -16.484 1 59.12 166 SER A N 1
ATOM 1285 C CA . SER A 1 166 ? 10.852 -23.688 -15.75 1 59.12 166 SER A CA 1
ATOM 1286 C C . SER A 1 166 ? 12.055 -24.375 -16.375 1 59.12 166 SER A C 1
ATOM 1288 O O . SER A 1 166 ? 12.281 -24.281 -17.578 1 59.12 166 SER A O 1
ATOM 1290 N N . MET B 1 1 ? -28.766 38.188 -6 1 27.91 1 MET B N 1
ATOM 1291 C CA . MET B 1 1 ? -28.156 36.906 -6.367 1 27.91 1 MET B CA 1
ATOM 1292 C C . MET B 1 1 ? -28.047 36 -5.156 1 27.91 1 MET B C 1
ATOM 1294 O O . MET B 1 1 ? -27.656 36.438 -4.074 1 27.91 1 MET B O 1
ATOM 1298 N N . PRO B 1 2 ? -28.812 34.906 -4.941 1 29.66 2 PRO B N 1
ATOM 1299 C CA . PRO B 1 2 ? -28.969 34.312 -3.619 1 29.66 2 PRO B CA 1
ATOM 1300 C C . PRO B 1 2 ? -27.672 33.719 -3.072 1 29.66 2 PRO B C 1
ATOM 1302 O O . PRO B 1 2 ? -26.797 33.312 -3.844 1 29.66 2 PRO B O 1
ATOM 1305 N N . HIS B 1 3 ? -27.125 34.188 -1.973 1 24.11 3 HIS B N 1
ATOM 1306 C CA . HIS B 1 3 ? -25.906 33.844 -1.232 1 24.11 3 HIS B CA 1
ATOM 1307 C C . HIS B 1 3 ? -25.906 32.375 -0.856 1 24.11 3 HIS B C 1
ATOM 1309 O O . HIS B 1 3 ? -26.797 31.906 -0.152 1 24.11 3 HIS B O 1
ATOM 1315 N N . ARG B 1 4 ? -25.688 31.516 -1.886 1 31.14 4 ARG B N 1
ATOM 1316 C CA . ARG B 1 4 ? -25.656 30.094 -1.594 1 31.14 4 ARG B CA 1
ATOM 1317 C C . ARG B 1 4 ? -25.062 29.828 -0.22 1 31.14 4 ARG B C 1
ATOM 1319 O O . ARG B 1 4 ? -23.953 30.281 0.076 1 31.14 4 ARG B O 1
ATOM 1326 N N . GLU B 1 5 ? -25.703 29.766 0.782 1 30.17 5 GLU B N 1
ATOM 1327 C CA . GLU B 1 5 ? -25.391 29.422 2.16 1 30.17 5 GLU B CA 1
ATOM 1328 C C . GLU B 1 5 ? -24.391 28.266 2.211 1 30.17 5 GLU B C 1
ATOM 1330 O O . GLU B 1 5 ? -24.672 27.172 1.714 1 30.17 5 GLU B O 1
ATOM 1335 N N . GLN B 1 6 ? -23.156 28.438 1.916 1 30.56 6 GLN B N 1
ATOM 1336 C CA . GLN B 1 6 ? -22.016 27.531 1.896 1 30.56 6 GLN B CA 1
ATOM 1337 C C . GLN B 1 6 ? -22.031 26.594 3.105 1 30.56 6 GLN B C 1
ATOM 1339 O O . GLN B 1 6 ? -22.062 27.062 4.25 1 30.56 6 GLN B O 1
ATOM 1344 N N . TYR B 1 7 ? -22.875 25.594 3.215 1 32.28 7 TYR B N 1
ATOM 1345 C CA . TYR B 1 7 ? -23 24.531 4.219 1 32.28 7 TYR B CA 1
ATOM 1346 C C . TYR B 1 7 ? -21.641 24.203 4.828 1 32.28 7 TYR B C 1
ATOM 1348 O O . TYR B 1 7 ? -20.75 23.734 4.129 1 32.28 7 TYR B O 1
ATOM 1356 N N . HIS B 1 8 ? -21.125 24.984 5.789 1 34.53 8 HIS B N 1
ATOM 1357 C CA . HIS B 1 8 ? -19.953 24.859 6.656 1 34.53 8 HIS B CA 1
ATOM 1358 C C . HIS B 1 8 ? -19.953 23.5 7.375 1 34.53 8 HIS B C 1
ATOM 1360 O O . HIS B 1 8 ? -20.703 23.312 8.336 1 34.53 8 HIS B O 1
ATOM 1366 N N . THR B 1 9 ? -20.172 22.438 6.785 1 38.53 9 THR B N 1
ATOM 1367 C CA . THR B 1 9 ? -20.094 21.172 7.504 1 38.53 9 THR B CA 1
ATOM 1368 C C . THR B 1 9 ? -18.859 21.109 8.383 1 38.53 9 THR B C 1
ATOM 1370 O O . THR B 1 9 ? -17.766 21.484 7.953 1 38.53 9 THR B O 1
ATOM 1373 N N . LYS B 1 10 ? -18.984 21.188 9.789 1 45.69 10 LYS B N 1
ATOM 1374 C CA . LYS B 1 10 ? -18.016 21.25 10.883 1 45.69 10 LYS B CA 1
ATOM 1375 C C . LYS B 1 10 ? -16.891 20.234 10.695 1 45.69 10 LYS B C 1
ATOM 1377 O O . LYS B 1 10 ? -17.094 19.047 10.945 1 45.69 10 LYS B O 1
ATOM 1382 N N . SER B 1 11 ? -16.172 20.312 9.68 1 47.38 11 SER B N 1
ATOM 1383 C CA . SER B 1 11 ? -14.961 19.516 9.508 1 47.38 11 SER B CA 1
ATOM 1384 C C . SER B 1 11 ? -13.969 19.781 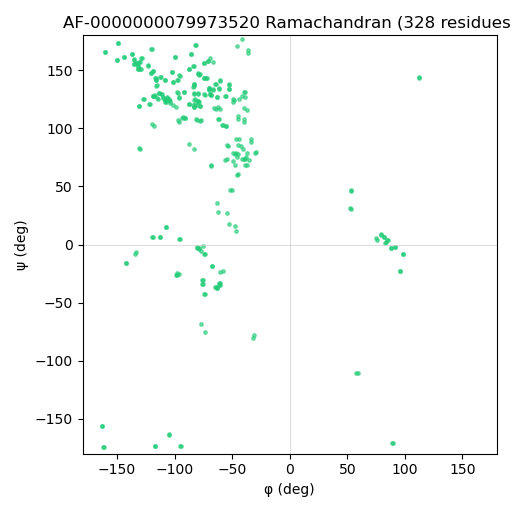10.641 1 47.38 11 SER B C 1
ATOM 1386 O O . SER B 1 11 ? -13.898 20.891 11.164 1 47.38 11 SER B O 1
ATOM 1388 N N . LYS B 1 12 ? -13.883 18.875 11.57 1 53.34 12 LYS B N 1
ATOM 1389 C CA . LYS B 1 12 ? -12.945 19.062 12.672 1 53.34 12 LYS B CA 1
ATOM 1390 C C . LYS B 1 12 ? -11.523 18.703 12.25 1 53.34 12 LYS B C 1
ATOM 1392 O O . LYS B 1 12 ? -11.281 17.656 11.672 1 53.34 12 LYS B O 1
ATOM 1397 N N . ALA B 1 13 ? -10.711 19.75 12.461 1 53.69 13 ALA B N 1
ATOM 1398 C CA . ALA B 1 13 ? -9.281 19.547 12.258 1 53.69 13 ALA B CA 1
ATOM 1399 C C . ALA B 1 13 ? -8.797 18.344 13.062 1 53.69 13 ALA B C 1
ATOM 1401 O O . ALA B 1 13 ? -9.266 18.094 14.18 1 53.69 13 ALA B O 1
ATOM 1402 N N . TRP B 1 14 ? -8 17.484 12.383 1 61.16 14 TRP B N 1
ATOM 1403 C CA . TRP B 1 14 ? -7.449 16.297 13.023 1 61.16 14 TRP B CA 1
ATOM 1404 C C . TRP B 1 14 ? -6.172 16.641 13.789 1 61.16 14 TRP B C 1
ATOM 1406 O O . TRP B 1 14 ? -5.309 17.359 13.281 1 61.16 14 TRP B O 1
ATOM 1416 N N . THR B 1 15 ? -6.246 16.375 15.133 1 58.5 15 THR B N 1
ATOM 1417 C CA . THR B 1 15 ? -5.016 16.422 15.922 1 58.5 15 THR B CA 1
ATOM 1418 C C . THR B 1 15 ? -4.246 15.109 15.781 1 58.5 15 THR B C 1
ATOM 1420 O O . THR B 1 15 ? -4.82 14.023 15.938 1 58.5 15 THR B O 1
ATOM 1423 N N . ILE B 1 16 ? -3.043 15.25 15.297 1 64.75 16 ILE B N 1
ATOM 1424 C CA . ILE B 1 16 ? -2.287 14.039 14.984 1 64.75 16 ILE B CA 1
ATOM 1425 C C . ILE B 1 16 ? -1.039 13.969 15.859 1 64.75 16 ILE B C 1
ATOM 1427 O O . ILE B 1 16 ? -0.613 14.977 16.422 1 64.75 16 ILE B O 1
ATOM 1431 N N . ASP B 1 17 ? -0.769 12.727 16.219 1 64.75 17 ASP B N 1
ATOM 1432 C CA . ASP B 1 17 ? 0.578 12.445 16.703 1 64.75 17 ASP B CA 1
ATOM 1433 C C . ASP B 1 17 ? 1.397 11.703 15.648 1 64.75 17 ASP B C 1
ATOM 1435 O O . ASP B 1 17 ? 0.863 10.875 14.906 1 64.75 17 ASP B O 1
ATOM 1439 N N . ILE B 1 18 ? 2.578 12.203 15.25 1 51.47 18 ILE B N 1
ATOM 1440 C CA . ILE B 1 18 ? 3.48 11.594 14.273 1 51.47 18 ILE B CA 1
ATOM 1441 C C . ILE B 1 18 ? 4.559 10.797 15 1 51.47 18 ILE B C 1
ATOM 1443 O O . ILE B 1 18 ? 5.312 11.344 15.805 1 51.47 18 ILE B O 1
ATOM 1447 N N . ASP B 1 19 ? 4.484 9.367 14.953 1 50.81 19 ASP B N 1
ATOM 1448 C CA . ASP B 1 19 ? 5.453 8.508 15.625 1 50.81 19 ASP B CA 1
ATOM 1449 C C . ASP B 1 19 ? 6.473 7.957 14.625 1 50.81 19 ASP B C 1
ATOM 1451 O O . ASP B 1 19 ? 6.133 7.641 13.484 1 50.81 19 ASP B O 1
ATOM 1455 N N . THR B 1 20 ? 7.867 8.227 14.781 1 44.91 20 THR B N 1
ATOM 1456 C CA . THR B 1 20 ? 8.914 7.621 13.961 1 44.91 20 THR B CA 1
ATOM 1457 C C . THR B 1 20 ? 8.938 6.105 14.148 1 44.91 20 THR B C 1
ATOM 1459 O O . THR B 1 20 ? 8.828 5.613 15.273 1 44.91 20 THR B O 1
ATOM 1462 N N . ASP B 1 21 ? 8.719 5.266 13.18 1 42.53 21 ASP B N 1
ATOM 1463 C CA . ASP B 1 21 ? 8.93 3.824 13.281 1 42.53 21 ASP B CA 1
ATOM 1464 C C . ASP B 1 21 ? 10.414 3.492 13.398 1 42.53 21 ASP B C 1
ATOM 1466 O O . ASP B 1 21 ? 11.18 3.713 12.461 1 42.53 21 ASP B O 1
ATOM 1470 N N . THR B 1 22 ? 11.242 3.736 14.367 1 36.88 22 THR B N 1
ATOM 1471 C CA . THR B 1 22 ? 12.648 3.387 14.555 1 36.88 22 THR B CA 1
ATOM 1472 C C . THR B 1 22 ? 12.852 1.881 14.406 1 36.88 22 THR B C 1
ATOM 1474 O O . THR B 1 22 ? 13.828 1.327 14.922 1 36.88 22 THR B O 1
ATOM 1477 N N . ASN B 1 23 ? 12.289 0.943 13.805 1 34.56 23 ASN B N 1
ATOM 1478 C CA . ASN B 1 23 ? 12.93 -0.36 13.68 1 34.56 23 ASN B CA 1
ATOM 1479 C C . ASN B 1 23 ? 14.227 -0.269 12.875 1 34.56 23 ASN B C 1
ATOM 1481 O O . ASN B 1 23 ? 14.227 -0.519 11.672 1 34.56 23 ASN B O 1
ATOM 1485 N N . THR B 1 24 ? 15.109 0.736 12.883 1 31.83 24 THR B N 1
ATOM 1486 C CA . THR B 1 24 ? 16.422 0.633 12.25 1 31.83 24 THR B CA 1
ATOM 1487 C C . THR B 1 24 ? 17.25 -0.475 12.891 1 31.83 24 THR B C 1
ATOM 1489 O O . THR B 1 24 ? 17.422 -0.496 14.109 1 31.83 24 THR B O 1
ATOM 1492 N N . ASN B 1 25 ? 17.5 -1.641 12.25 1 30.14 25 ASN B N 1
ATOM 1493 C CA . ASN B 1 25 ? 18.562 -2.598 12.516 1 30.14 25 ASN B CA 1
ATOM 1494 C C . ASN B 1 25 ? 19.922 -1.902 12.703 1 30.14 25 ASN B C 1
ATOM 1496 O O . ASN B 1 25 ? 20.453 -1.335 11.75 1 30.14 25 ASN B O 1
ATOM 1500 N N . GLU B 1 26 ? 20.375 -1.24 13.703 1 30 26 GLU B N 1
ATOM 1501 C CA . GLU B 1 26 ? 21.781 -1.374 14.062 1 30 26 GLU B CA 1
ATOM 1502 C C . GLU B 1 26 ? 22.188 -2.84 14.141 1 30 26 GLU B C 1
ATOM 1504 O O . GLU B 1 26 ? 21.422 -3.688 14.594 1 30 26 GLU B O 1
ATOM 1509 N N . PRO B 1 27 ? 23.281 -3.311 13.383 1 27.98 27 PRO B N 1
ATOM 1510 C CA . PRO B 1 27 ? 23.797 -4.668 13.562 1 27.98 27 PRO B CA 1
ATOM 1511 C C . PRO B 1 27 ? 23.828 -5.098 15.023 1 27.98 27 PRO B C 1
ATOM 1513 O O . PRO B 1 27 ? 24.109 -4.285 15.906 1 27.98 27 PRO B O 1
ATOM 1516 N N . PRO B 1 28 ? 23.141 -6.059 15.359 1 27.22 28 PRO B N 1
ATOM 1517 C CA . PRO B 1 28 ? 23.203 -6.512 16.75 1 27.22 28 PRO B CA 1
ATOM 1518 C C . PRO B 1 28 ? 24.641 -6.621 17.266 1 27.22 28 PRO B C 1
ATOM 1520 O O . PRO B 1 28 ? 25.484 -7.258 16.625 1 27.22 28 PRO B O 1
ATOM 1523 N N . VAL B 1 29 ? 25.188 -5.602 17.844 1 27.52 29 VAL B N 1
ATOM 1524 C CA . VAL B 1 29 ? 26.266 -6.016 18.75 1 27.52 29 VAL B CA 1
ATOM 1525 C C . VAL B 1 29 ? 25.766 -7.148 19.641 1 27.52 29 VAL B C 1
ATOM 1527 O O . VAL B 1 29 ? 24.625 -7.129 20.109 1 27.52 29 VAL B O 1
ATOM 1530 N N . TYR B 1 30 ? 26.453 -8.359 19.672 1 26.89 30 TYR B N 1
ATOM 1531 C CA . TYR B 1 30 ? 26.344 -9.656 20.344 1 26.89 30 TYR B CA 1
ATOM 1532 C C . TYR B 1 30 ? 26.094 -9.484 21.844 1 26.89 30 TYR B C 1
ATOM 1534 O O . TYR B 1 30 ? 26.156 -10.445 22.594 1 26.89 30 TYR B O 1
ATOM 1542 N N . ASN B 1 31 ? 25.766 -8.336 22.422 1 27.81 31 ASN B N 1
ATOM 1543 C CA . ASN B 1 31 ? 25.781 -8.688 23.828 1 27.81 31 ASN B CA 1
ATOM 1544 C C . ASN B 1 31 ? 24.672 -9.672 24.172 1 27.81 31 ASN B C 1
ATOM 1546 O O . ASN B 1 31 ? 23.656 -9.742 23.484 1 27.81 31 ASN B O 1
ATOM 1550 N N . PRO B 1 32 ? 24.766 -10.539 25.359 1 28.23 32 PRO B N 1
ATOM 1551 C CA . PRO B 1 32 ? 23.984 -11.625 25.984 1 28.23 32 PRO B CA 1
ATOM 1552 C C . PRO B 1 32 ? 22.484 -11.359 25.969 1 28.23 32 PRO B C 1
ATOM 1554 O O . PRO B 1 32 ? 22.062 -10.211 25.812 1 28.23 32 PRO B O 1
ATOM 1557 N N . PRO B 1 33 ? 21.5 -12.367 26.484 1 27.11 33 PRO B N 1
ATOM 1558 C CA . PRO B 1 33 ? 20.109 -12.844 26.406 1 27.11 33 PRO B CA 1
ATOM 1559 C C . PRO B 1 33 ? 19.094 -11.773 26.812 1 27.11 33 PRO B C 1
ATOM 1561 O O . PRO B 1 33 ? 17.891 -11.953 26.594 1 27.11 33 PRO B O 1
ATOM 1564 N N . SER B 1 34 ? 19.406 -10.766 27.594 1 25.09 34 SER B N 1
ATOM 1565 C CA . SER B 1 34 ? 18.406 -10.367 28.578 1 25.09 34 SER B CA 1
ATOM 1566 C C . SER B 1 34 ? 17.281 -9.562 27.938 1 25.09 34 SER B C 1
ATOM 1568 O O . SER B 1 34 ? 16.109 -9.734 28.281 1 25.09 34 SER B O 1
ATOM 1570 N N . SER B 1 35 ? 17.625 -8.281 27.469 1 26.81 35 SER B N 1
ATOM 1571 C CA . SER B 1 35 ? 16.812 -7.09 27.672 1 26.81 35 SER B CA 1
ATOM 1572 C C . SER B 1 35 ? 15.711 -6.992 26.625 1 26.81 35 SER B C 1
ATOM 1574 O O . SER B 1 35 ? 15.945 -7.266 25.438 1 26.81 35 SER B O 1
ATOM 1576 N N . GLN B 1 36 ? 14.391 -7.004 27.031 1 26.89 36 GLN B N 1
ATOM 1577 C CA . GLN B 1 36 ? 13.07 -6.793 26.438 1 26.89 36 GLN B CA 1
ATOM 1578 C C . GLN B 1 36 ? 13.102 -5.676 25.406 1 26.89 36 GLN B C 1
ATOM 1580 O O . GLN B 1 36 ? 13.422 -4.531 25.734 1 26.89 36 GLN B O 1
ATOM 1585 N N . ALA B 1 37 ? 13.609 -5.883 24.281 1 29.56 37 ALA B N 1
ATOM 1586 C CA . ALA B 1 37 ? 13.836 -4.895 23.234 1 29.56 37 ALA B CA 1
ATOM 1587 C C . ALA B 1 37 ? 12.578 -4.07 22.984 1 29.56 37 ALA B C 1
ATOM 1589 O O . ALA B 1 37 ? 11.57 -4.594 22.5 1 29.56 37 ALA B O 1
ATOM 1590 N N . SER B 1 38 ? 12.18 -3.115 23.953 1 26 38 SER B N 1
ATOM 1591 C CA . SER B 1 38 ? 11.141 -2.092 23.875 1 26 38 SER B CA 1
ATOM 1592 C C . SER B 1 38 ? 11.195 -1.352 22.547 1 26 38 SER B C 1
ATOM 1594 O O . SER B 1 38 ? 12.227 -0.778 22.188 1 26 38 SER B O 1
ATOM 1596 N N . THR B 1 39 ? 10.75 -1.858 21.594 1 30.67 39 THR B N 1
ATOM 1597 C CA . THR B 1 39 ? 10.57 -1.042 20.391 1 30.67 39 THR B CA 1
ATOM 1598 C C . THR B 1 39 ? 10.117 0.366 20.766 1 30.67 39 THR B C 1
ATOM 1600 O O . THR B 1 39 ? 9.023 0.545 21.312 1 30.67 39 THR B O 1
ATOM 1603 N N . SER B 1 40 ? 10.984 1.197 21.422 1 27.03 40 SER B N 1
ATOM 1604 C CA . SER B 1 40 ? 10.75 2.559 21.891 1 27.03 40 SER B CA 1
ATOM 1605 C C . SER B 1 40 ? 10.242 3.449 20.766 1 27.03 40 SER B C 1
ATOM 1607 O O . SER B 1 40 ? 10.859 3.529 19.703 1 27.03 40 SER B O 1
ATOM 1609 N N . PHE B 1 41 ? 8.977 3.465 20.5 1 29.88 41 PHE B N 1
ATOM 1610 C CA . PHE B 1 41 ? 8.266 4.492 19.75 1 29.88 41 PHE B CA 1
ATOM 1611 C C . PHE B 1 41 ? 8.664 5.887 20.234 1 29.88 41 PHE B C 1
ATOM 1613 O O . PHE B 1 41 ? 8.555 6.195 21.422 1 29.88 41 PHE B O 1
ATOM 1620 N N . SER B 1 42 ? 9.797 6.328 19.797 1 31.06 42 SER B N 1
ATOM 1621 C CA . SER B 1 42 ? 10.141 7.66 20.281 1 31.06 42 SER B CA 1
ATOM 1622 C C . SER B 1 42 ? 9.039 8.664 19.953 1 31.06 42 SER B C 1
ATOM 1624 O O . SER B 1 42 ? 8.578 8.742 18.812 1 31.06 42 SER B O 1
ATOM 1626 N N . ARG B 1 43 ? 8.188 9.039 20.891 1 32.34 43 ARG B N 1
ATOM 1627 C CA . ARG B 1 43 ? 7.266 10.172 20.859 1 32.34 43 ARG B CA 1
ATOM 1628 C C . ARG B 1 43 ? 7.918 11.398 20.219 1 32.34 43 ARG B C 1
ATOM 1630 O O . ARG B 1 43 ? 9.078 11.703 20.516 1 32.34 43 ARG B O 1
ATOM 1637 N N . ILE B 1 44 ? 7.578 11.742 19 1 35.44 44 ILE B N 1
ATOM 1638 C CA . ILE B 1 44 ? 7.984 13.07 18.547 1 35.44 44 ILE B CA 1
ATOM 1639 C C . ILE B 1 44 ? 7.805 14.078 19.688 1 35.44 44 ILE B C 1
ATOM 1641 O O . ILE B 1 44 ? 6.699 14.242 20.203 1 35.44 44 ILE B O 1
ATOM 1645 N N . SER B 1 45 ? 8.602 14.219 20.547 1 32.78 45 SER B N 1
ATOM 1646 C CA . SER B 1 45 ? 8.555 15.359 21.453 1 32.78 45 SER B CA 1
ATOM 1647 C C . SER B 1 45 ? 8.102 16.625 20.719 1 32.78 45 SER B C 1
ATOM 1649 O O . SER B 1 45 ? 8.211 16.719 19.5 1 32.78 45 SER B O 1
ATOM 1651 N N . ALA B 1 46 ? 7.684 17.766 21.328 1 37.34 46 ALA B N 1
ATOM 1652 C CA . ALA B 1 46 ? 7.145 19.094 21.062 1 37.34 46 ALA B CA 1
ATOM 1653 C C . ALA B 1 46 ? 7.633 19.641 19.734 1 37.34 46 ALA B C 1
ATOM 1655 O O . ALA B 1 46 ? 6.832 20.125 18.922 1 37.34 46 ALA B O 1
ATOM 1656 N N . ASN B 1 47 ? 8.875 20.172 19.531 1 40.88 47 ASN B N 1
ATOM 1657 C CA . ASN B 1 47 ? 9.367 20.984 18.422 1 40.88 47 ASN B CA 1
ATOM 1658 C C . ASN B 1 47 ? 9.641 20.125 17.188 1 40.88 47 ASN B C 1
ATOM 1660 O O . ASN B 1 47 ? 10.312 20.578 16.25 1 40.88 47 ASN B O 1
ATOM 1664 N N . MET B 1 48 ? 9.562 18.859 17.172 1 51.19 48 MET B N 1
ATOM 1665 C CA . MET B 1 48 ? 10.266 18.156 16.109 1 51.19 48 MET B CA 1
ATOM 1666 C C . MET B 1 48 ? 9.383 18.031 14.867 1 51.19 48 MET B C 1
ATOM 1668 O O . MET B 1 48 ? 8.25 17.547 14.945 1 51.19 48 MET B O 1
ATOM 1672 N N . GLU B 1 49 ? 9.469 19.172 13.984 1 66.44 49 GLU B N 1
ATOM 1673 C CA . GLU B 1 49 ? 9.086 19.125 12.578 1 66.44 49 GLU B CA 1
ATOM 1674 C C . GLU B 1 49 ? 9.508 17.797 11.938 1 66.44 49 GLU B C 1
ATOM 1676 O O . GLU B 1 49 ? 10.562 17.266 12.273 1 66.44 49 GLU B O 1
ATOM 1681 N N . PRO B 1 50 ? 8.57 17.141 11.328 1 77 50 PRO B N 1
ATOM 1682 C CA . PRO B 1 50 ? 9 15.961 10.578 1 77 50 PRO B CA 1
ATOM 1683 C C . PRO B 1 50 ? 10.328 16.172 9.844 1 77 50 PRO B C 1
ATOM 1685 O O . PRO B 1 50 ? 10.594 17.281 9.367 1 77 50 PRO B O 1
ATOM 1688 N N . SER B 1 51 ? 11.164 15.203 10.047 1 83.12 51 SER B N 1
ATOM 1689 C CA . SER B 1 51 ? 12.477 15.266 9.414 1 83.12 51 SER B CA 1
ATOM 1690 C C . SER B 1 51 ? 12.508 14.484 8.109 1 83.12 51 SER B C 1
ATOM 1692 O O . SER B 1 51 ? 12.102 13.32 8.07 1 83.12 51 SER B O 1
ATOM 1694 N N . PRO B 1 52 ? 12.945 15.188 7.078 1 86.38 52 PRO B N 1
ATOM 1695 C CA . PRO B 1 52 ? 13.047 14.477 5.801 1 86.38 52 PRO B CA 1
ATOM 1696 C C . PRO B 1 52 ? 13.852 13.18 5.902 1 86.38 52 PRO B C 1
ATOM 1698 O O . PRO B 1 52 ? 14.867 13.141 6.602 1 86.38 52 PRO B O 1
ATOM 1701 N N . GLY B 1 53 ? 13.328 12.156 5.254 1 85.44 53 GLY B N 1
ATOM 1702 C CA . GLY B 1 53 ? 14.016 10.875 5.219 1 85.44 53 GLY B CA 1
ATOM 1703 C C . GLY B 1 53 ? 13.531 9.906 6.281 1 85.44 53 GLY B C 1
ATOM 1704 O O . GLY B 1 53 ? 13.742 8.695 6.172 1 85.44 53 GLY B O 1
ATOM 1705 N N . LYS B 1 54 ? 12.969 10.391 7.309 1 87.5 54 LYS B N 1
ATOM 1706 C CA . LYS B 1 54 ? 12.438 9.523 8.359 1 87.5 54 LYS B CA 1
ATOM 1707 C C . LYS B 1 54 ? 11.047 9.016 8.008 1 87.5 54 LYS B C 1
ATOM 1709 O O . LYS B 1 54 ? 10.336 9.633 7.211 1 87.5 54 LYS B O 1
ATOM 1714 N N . THR B 1 55 ? 10.734 7.852 8.578 1 91 55 THR B N 1
ATOM 1715 C CA . THR B 1 55 ? 9.422 7.242 8.367 1 91 55 THR B CA 1
ATOM 1716 C C . THR B 1 55 ? 8.516 7.477 9.578 1 91 55 THR B C 1
ATOM 1718 O O . THR B 1 55 ? 8.961 7.359 10.719 1 91 55 THR B O 1
ATOM 1721 N N . TYR B 1 56 ? 7.25 7.766 9.266 1 91 56 TYR B N 1
ATOM 1722 C CA . TYR B 1 56 ? 6.328 8.133 10.336 1 91 56 TYR B CA 1
ATOM 1723 C C . TYR B 1 56 ? 5.023 7.355 10.227 1 91 56 TYR B C 1
ATOM 1725 O O . TYR B 1 56 ? 4.637 6.934 9.133 1 91 56 TYR B O 1
ATOM 1733 N N . ILE B 1 57 ? 4.438 7.168 11.406 1 91.88 57 ILE B N 1
ATOM 1734 C CA . ILE B 1 57 ? 3.018 6.852 11.5 1 91.88 57 ILE B CA 1
ATOM 1735 C C . ILE B 1 57 ? 2.244 8.086 11.953 1 91.88 57 ILE B C 1
ATOM 1737 O O . ILE B 1 57 ? 2.592 8.711 12.961 1 91.88 57 ILE B O 1
ATOM 1741 N N . ILE B 1 58 ? 1.304 8.516 11.227 1 91.56 58 ILE B N 1
ATOM 1742 C CA . ILE B 1 58 ? 0.488 9.688 11.547 1 91.56 58 ILE B CA 1
ATOM 1743 C C . ILE B 1 58 ? -0.77 9.242 12.297 1 91.56 58 ILE B C 1
ATOM 1745 O O . ILE B 1 58 ? -1.691 8.688 11.695 1 91.56 58 ILE B O 1
ATOM 1749 N N . LYS B 1 59 ? -0.838 9.523 13.539 1 89.75 59 LYS B N 1
ATOM 1750 C CA . LYS B 1 59 ? -1.849 8.961 14.43 1 89.75 59 LYS B CA 1
ATOM 1751 C C . LYS B 1 59 ? -2.836 10.039 14.883 1 89.75 59 LYS B C 1
ATOM 1753 O O . LYS B 1 59 ? -2.436 11.133 15.281 1 89.75 59 LYS B O 1
ATOM 1758 N N . SER B 1 60 ? -4.113 9.695 14.719 1 85.12 60 SER B N 1
ATOM 1759 C CA . SER B 1 60 ? -5.148 10.539 15.305 1 85.12 60 SER B CA 1
ATOM 1760 C C . SER B 1 60 ? -5.145 10.445 16.828 1 85.12 60 SER B C 1
ATOM 1762 O O . SER B 1 60 ? -5.227 9.352 17.391 1 85.12 60 SER B O 1
ATOM 1764 N N . ILE B 1 61 ? -5.125 11.531 17.438 1 80.31 61 ILE B N 1
ATOM 1765 C CA . ILE B 1 61 ? -5.09 11.57 18.906 1 80.31 61 ILE B CA 1
ATOM 1766 C C . ILE B 1 61 ? -6.473 11.234 19.453 1 80.31 61 ILE B C 1
ATOM 1768 O O . ILE B 1 61 ? -6.59 10.594 20.5 1 80.31 61 ILE B O 1
ATOM 1772 N N . SER B 1 62 ? -7.492 11.625 18.766 1 77.31 62 SER B N 1
ATOM 1773 C CA . SER B 1 62 ? -8.852 11.492 19.281 1 77.31 62 SER B CA 1
ATOM 1774 C C . SER B 1 62 ? -9.242 10.031 19.453 1 77.31 62 SER B C 1
ATOM 1776 O O . SER B 1 62 ? -9.867 9.664 20.438 1 77.31 62 SER B O 1
ATOM 1778 N N . ASN B 1 63 ? -8.789 9.125 18.531 1 83.88 63 ASN B N 1
ATOM 1779 C CA . ASN B 1 63 ? -9.258 7.742 18.625 1 83.88 63 ASN B CA 1
ATOM 1780 C C . ASN B 1 63 ? -8.109 6.75 18.484 1 83.88 63 ASN B C 1
ATOM 1782 O O . ASN B 1 63 ? -8.312 5.539 18.625 1 83.88 63 ASN B O 1
ATOM 1786 N N . GLY B 1 64 ? -6.949 7.25 18.172 1 86.75 64 GLY B N 1
ATOM 1787 C CA . GLY B 1 64 ? -5.793 6.371 18.109 1 86.75 64 GLY B CA 1
ATOM 1788 C C . GLY B 1 64 ? -5.598 5.734 16.75 1 86.75 64 GLY B C 1
ATOM 1789 O O . GLY B 1 64 ? -4.598 5.055 16.5 1 86.75 64 GLY B O 1
ATOM 1790 N N . ASP B 1 65 ? -6.516 5.992 15.82 1 91.25 65 ASP B N 1
ATOM 1791 C CA . ASP B 1 65 ? -6.355 5.48 14.461 1 91.25 65 ASP B CA 1
ATOM 1792 C C . ASP B 1 65 ? -5.23 6.211 13.734 1 91.25 65 ASP B C 1
ATOM 1794 O O . ASP B 1 65 ? -4.812 7.293 14.148 1 91.25 65 ASP B O 1
ATOM 1798 N N . VAL B 1 66 ? -4.77 5.5 12.742 1 93.12 66 VAL B N 1
ATOM 1799 C CA . VAL B 1 66 ? -3.65 6.082 12.008 1 93.12 66 VAL B CA 1
ATOM 1800 C C . VAL B 1 66 ? -4.043 6.301 10.555 1 93.12 66 VAL B C 1
ATOM 1802 O O . VAL B 1 66 ? -4.875 5.566 10.008 1 93.12 66 VAL B O 1
ATOM 1805 N N . MET B 1 67 ? -3.473 7.289 9.984 1 95.06 67 MET B N 1
ATOM 1806 C CA . MET B 1 67 ? -3.684 7.527 8.562 1 95.06 67 MET B CA 1
ATOM 1807 C C . MET B 1 67 ? -3.027 6.434 7.723 1 95.06 67 MET B C 1
ATOM 1809 O O . MET B 1 67 ? -1.852 6.117 7.918 1 95.06 67 MET B O 1
ATOM 1813 N N . ALA B 1 68 ? -3.805 5.848 6.812 1 97.19 68 ALA B N 1
ATOM 1814 C CA . ALA B 1 68 ? -3.299 4.719 6.035 1 97.19 68 ALA B CA 1
ATOM 1815 C C . ALA B 1 68 ? -3.949 4.668 4.656 1 97.19 68 ALA B C 1
ATOM 1817 O O . ALA B 1 68 ? -4.945 5.352 4.406 1 97.19 68 ALA B O 1
ATOM 1818 N N . LEU B 1 69 ? -3.25 3.984 3.775 1 97.81 69 LEU B N 1
ATOM 1819 C CA . LEU B 1 69 ? -3.865 3.584 2.516 1 97.81 69 LEU B CA 1
ATOM 1820 C C . LEU B 1 69 ? -4.574 2.24 2.66 1 97.81 69 LEU B C 1
ATOM 1822 O O . LEU B 1 69 ? -3.955 1.249 3.053 1 97.81 69 LEU B O 1
ATOM 1826 N N . VAL B 1 70 ? -5.832 2.227 2.41 1 97 70 VAL B N 1
ATOM 1827 C CA . VAL B 1 70 ? -6.656 1.024 2.406 1 97 70 VAL B CA 1
ATOM 1828 C C . VAL B 1 70 ? -7.488 0.973 1.127 1 97 70 VAL B C 1
ATOM 1830 O O . VAL B 1 70 ? -8.266 1.887 0.849 1 97 70 VAL B O 1
ATOM 1833 N N . SER B 1 71 ? -7.25 -0.119 0.342 1 96.56 71 SER B N 1
ATOM 1834 C CA . SER B 1 71 ? -7.934 -0.284 -0.937 1 96.56 71 SER B CA 1
ATOM 1835 C C . SER B 1 71 ? -7.773 0.953 -1.813 1 96.56 71 SER B C 1
ATOM 1837 O O . SER B 1 71 ? -8.727 1.388 -2.463 1 96.56 71 SER B O 1
ATOM 1839 N N . GLY B 1 72 ? -6.664 1.622 -1.667 1 96.94 72 GLY B N 1
ATOM 1840 C CA . GLY B 1 72 ? -6.352 2.746 -2.533 1 96.94 72 GLY B CA 1
ATOM 1841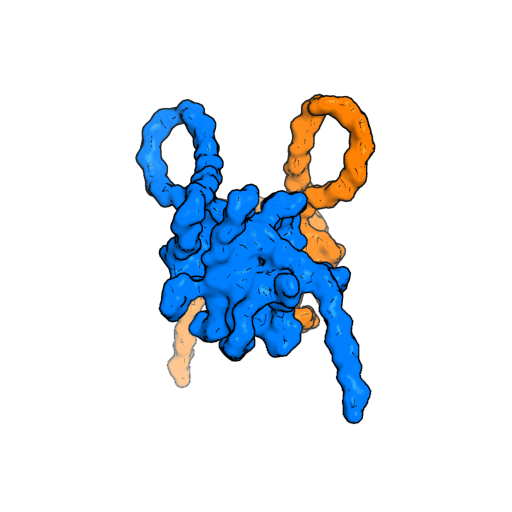 C C . GLY B 1 72 ? -6.84 4.074 -1.988 1 96.94 72 GLY B C 1
ATOM 1842 O O . GLY B 1 72 ? -6.57 5.129 -2.568 1 96.94 72 GLY B O 1
ATOM 1843 N N . ASN B 1 73 ? -7.508 4.043 -0.866 1 97.31 73 ASN B N 1
ATOM 1844 C CA . ASN B 1 73 ? -8.047 5.27 -0.281 1 97.31 73 ASN B CA 1
ATOM 1845 C C . ASN B 1 73 ? -7.277 5.676 0.974 1 97.31 73 ASN B C 1
ATOM 1847 O O . ASN B 1 73 ? -6.902 4.82 1.781 1 97.31 73 ASN B O 1
ATOM 1851 N N . VAL B 1 74 ? -7.082 7.02 1.112 1 97.88 74 VAL B N 1
ATOM 1852 C CA . VAL B 1 74 ? -6.512 7.535 2.352 1 97.88 74 VAL B CA 1
ATOM 1853 C C . VAL B 1 74 ? -7.582 7.578 3.438 1 97.88 74 VAL B C 1
ATOM 1855 O O . VAL B 1 74 ? -8.609 8.242 3.275 1 97.88 74 VAL B O 1
ATOM 1858 N N . THR B 1 75 ? -7.355 6.875 4.469 1 96.31 75 THR B N 1
ATOM 1859 C CA . THR B 1 75 ? -8.352 6.77 5.527 1 96.31 75 THR B CA 1
ATOM 1860 C C . THR B 1 75 ? -7.68 6.566 6.883 1 96.31 75 THR B C 1
ATOM 1862 O O . THR B 1 75 ? -6.449 6.504 6.969 1 96.31 75 THR B O 1
ATOM 1865 N N . LEU B 1 76 ? -8.453 6.598 7.902 1 93.75 76 LEU B N 1
ATOM 1866 C CA . LEU B 1 76 ? -7.977 6.227 9.227 1 93.75 76 LEU B CA 1
ATOM 1867 C C . LEU B 1 76 ? -8.227 4.746 9.5 1 93.75 76 LEU B C 1
ATOM 1869 O O . LEU B 1 76 ? -9.305 4.23 9.203 1 93.75 76 LEU B O 1
ATOM 1873 N N . ALA B 1 77 ? -7.184 4.082 9.977 1 95 77 ALA B N 1
ATOM 1874 C CA . ALA B 1 77 ? -7.266 2.654 10.281 1 95 77 ALA B CA 1
ATOM 1875 C C . ALA B 1 77 ? -6.609 2.344 11.625 1 95 77 ALA B C 1
ATOM 1877 O O . ALA B 1 77 ? -5.805 3.131 12.125 1 95 77 ALA B O 1
ATOM 1878 N N . GLU B 1 78 ? -7.055 1.179 12.125 1 92.69 78 GLU B N 1
ATOM 1879 C CA . GLU B 1 78 ? -6.406 0.722 13.352 1 92.69 78 GLU B CA 1
ATOM 1880 C C . GLU B 1 78 ? -4.914 0.49 13.125 1 92.69 78 GLU B C 1
ATOM 1882 O O . GLU B 1 78 ? -4.512 -0.08 12.109 1 92.69 78 GLU B O 1
ATOM 1887 N N . MET B 1 79 ? -4.152 0.986 14.062 1 89.56 79 MET B N 1
ATOM 1888 C CA . MET B 1 79 ? -2.707 0.799 13.961 1 89.56 79 MET B CA 1
ATOM 1889 C C . MET B 1 79 ? -2.357 -0.681 13.844 1 89.56 79 MET B C 1
ATOM 1891 O O . MET B 1 79 ? -2.848 -1.502 14.625 1 89.56 79 MET B O 1
ATOM 1895 N N . GLY B 1 80 ? -1.592 -0.983 12.844 1 89.31 80 GLY B N 1
ATOM 1896 C CA . GLY B 1 80 ? -1.131 -2.354 12.68 1 89.31 80 GLY B CA 1
ATOM 1897 C C . GLY B 1 80 ? -2.139 -3.246 11.984 1 89.31 80 GLY B C 1
ATOM 1898 O O . GLY B 1 80 ? -1.886 -4.434 11.773 1 89.31 80 GLY B O 1
ATOM 1899 N N . SER B 1 81 ? -3.252 -2.715 11.594 1 90.88 81 SER B N 1
ATOM 1900 C CA . SER B 1 81 ? -4.266 -3.545 10.953 1 90.88 81 SER B CA 1
ATOM 1901 C C . SER B 1 81 ? -3.764 -4.102 9.625 1 90.88 81 SER B C 1
ATOM 1903 O O . SER B 1 81 ? -3.125 -3.387 8.844 1 90.88 81 SER B O 1
ATOM 1905 N N . PRO B 1 82 ? -4.066 -5.379 9.383 1 88.19 82 PRO B N 1
ATOM 1906 C CA . PRO B 1 82 ? -3.664 -5.977 8.102 1 88.19 82 PRO B CA 1
ATOM 1907 C C . PRO B 1 82 ? -4.285 -5.273 6.898 1 88.19 82 PRO B C 1
ATOM 1909 O O . PRO B 1 82 ? -5.441 -4.848 6.961 1 88.19 82 PRO B O 1
ATOM 1912 N N . GLY B 1 83 ? -3.488 -5.16 5.93 1 92.62 83 GLY B N 1
ATOM 1913 C CA . GLY B 1 83 ? -4.016 -4.629 4.684 1 92.62 83 GLY B CA 1
ATOM 1914 C C . GLY B 1 83 ? -4.016 -3.111 4.637 1 92.62 83 GLY B C 1
ATOM 1915 O O . GLY B 1 83 ? -4.543 -2.516 3.693 1 92.62 83 GLY B O 1
ATOM 1916 N N . SER B 1 84 ? -3.486 -2.545 5.66 1 95.38 84 SER B N 1
ATOM 1917 C CA . SER B 1 84 ? -3.361 -1.091 5.691 1 95.38 84 SER B CA 1
ATOM 1918 C C . SER B 1 84 ? -1.902 -0.661 5.578 1 95.38 84 SER B C 1
ATOM 1920 O O . SER B 1 84 ? -1.032 -1.212 6.254 1 95.38 84 SER B O 1
ATOM 1922 N N . ALA B 1 85 ? -1.612 0.181 4.664 1 97.56 85 ALA B N 1
ATOM 1923 C CA . ALA B 1 85 ? -0.275 0.755 4.543 1 97.56 85 ALA B CA 1
ATOM 1924 C C . ALA B 1 85 ? -0.161 2.053 5.34 1 97.56 85 ALA B C 1
ATOM 1926 O O . ALA B 1 85 ? -0.664 3.094 4.914 1 97.56 85 ALA B O 1
ATOM 1927 N N . GLN B 1 86 ? 0.574 2.023 6.426 1 96.56 86 GLN B N 1
ATOM 1928 C CA . GLN B 1 86 ? 0.454 3.066 7.438 1 96.56 86 GLN B CA 1
ATOM 1929 C C . GLN B 1 86 ? 1.779 3.797 7.637 1 96.56 86 GLN B C 1
ATOM 1931 O O . GLN B 1 86 ? 1.924 4.59 8.57 1 96.56 86 GLN B O 1
ATOM 1936 N N . HIS B 1 87 ? 2.781 3.48 6.797 1 95.38 87 HIS B N 1
ATOM 1937 C CA . HIS B 1 87 ? 4.102 4.074 6.973 1 95.38 87 HIS B CA 1
ATOM 1938 C C . HIS B 1 87 ? 4.379 5.129 5.906 1 95.38 87 HIS B C 1
ATOM 1940 O O . HIS B 1 87 ? 4.266 4.852 4.707 1 95.38 87 HIS B O 1
ATOM 1946 N N . TRP B 1 88 ? 4.723 6.281 6.43 1 95.06 88 TRP B N 1
ATOM 1947 C CA . TRP B 1 88 ? 4.922 7.449 5.578 1 95.06 88 TRP B CA 1
ATOM 1948 C C . TRP B 1 88 ? 6.332 8 5.727 1 95.06 88 TRP B C 1
ATOM 1950 O O . TRP B 1 88 ? 6.75 8.367 6.828 1 95.06 88 TRP B O 1
ATOM 1960 N N . ALA B 1 89 ? 7.035 8.039 4.656 1 95.25 89 ALA B N 1
ATOM 1961 C CA . ALA B 1 89 ? 8.352 8.68 4.656 1 95.25 89 ALA B CA 1
ATOM 1962 C C . ALA B 1 89 ? 8.227 10.188 4.461 1 95.25 89 ALA B C 1
ATOM 1964 O O . ALA B 1 89 ? 7.52 10.648 3.562 1 95.25 89 ALA B O 1
ATOM 1965 N N . CYS B 1 90 ? 8.875 10.891 5.32 1 93.5 90 CYS B N 1
ATOM 1966 C CA . CYS B 1 90 ? 8.859 12.344 5.191 1 93.5 90 CYS B CA 1
ATOM 1967 C C . CYS B 1 90 ? 9.852 12.805 4.129 1 93.5 90 CYS B C 1
ATOM 1969 O O . CYS B 1 90 ? 11 12.359 4.109 1 93.5 90 CYS B O 1
ATOM 1971 N N . ILE B 1 91 ? 9.312 13.688 3.188 1 95.31 91 ILE B N 1
ATOM 1972 C CA . ILE B 1 91 ? 10.125 14.258 2.119 1 95.31 91 ILE B CA 1
ATOM 1973 C C . ILE B 1 91 ? 10.203 15.773 2.289 1 95.31 91 ILE B C 1
ATOM 1975 O O . ILE B 1 91 ? 9.211 16.422 2.633 1 95.31 91 ILE B O 1
ATOM 1979 N N . LYS B 1 92 ? 11.375 16.281 2.01 1 92.5 92 LYS B N 1
ATOM 1980 C CA . LYS B 1 92 ? 11.555 17.719 2.133 1 92.5 92 LYS B CA 1
ATOM 1981 C C . LYS B 1 92 ? 10.859 18.469 0.993 1 92.5 92 LYS B C 1
ATOM 1983 O O . LYS B 1 92 ? 11.023 18.109 -0.176 1 92.5 92 LYS B O 1
ATOM 1988 N N . GLY B 1 93 ? 10.109 19.391 1.368 1 91.81 93 GLY B N 1
ATOM 1989 C CA . GLY B 1 93 ? 9.516 20.297 0.404 1 91.81 93 GLY B CA 1
ATOM 1990 C C . GLY B 1 93 ? 10.164 21.672 0.392 1 91.81 93 GLY B C 1
ATOM 1991 O O . GLY B 1 93 ? 11.336 21.812 0.754 1 91.81 93 GLY B O 1
ATOM 1992 N N . ASN B 1 94 ? 9.422 22.547 -0.201 1 86.94 94 ASN B N 1
ATOM 1993 C CA . ASN B 1 94 ? 9.898 23.922 -0.257 1 86.94 94 ASN B CA 1
ATOM 1994 C C . ASN B 1 94 ? 9.477 24.703 0.975 1 86.94 94 ASN B C 1
ATOM 1996 O O . ASN B 1 94 ? 8.43 24.438 1.565 1 86.94 94 ASN B O 1
ATOM 2000 N N . ASP B 1 95 ? 10.305 25.719 1.333 1 86.5 95 ASP B N 1
ATOM 2001 C CA . ASP B 1 95 ? 9.938 26.719 2.328 1 86.5 95 ASP B CA 1
ATOM 2002 C C . ASP B 1 95 ? 9.492 26.062 3.633 1 86.5 95 ASP B C 1
ATOM 2004 O O . ASP B 1 95 ? 8.438 26.406 4.176 1 86.5 95 ASP B O 1
ATOM 2008 N N . GLY B 1 96 ? 10.266 25.078 4.086 1 84.81 96 GLY B N 1
ATOM 2009 C CA . GLY B 1 96 ? 9.992 24.453 5.363 1 84.81 96 GLY B CA 1
ATOM 2010 C C . GLY B 1 96 ? 8.805 23.5 5.316 1 84.81 96 GLY B C 1
ATOM 2011 O O . GLY B 1 96 ? 8.359 23 6.355 1 84.81 96 GLY B O 1
ATOM 2012 N N . ARG B 1 97 ? 8.273 23.328 4.121 1 90.06 97 ARG B N 1
ATOM 2013 C CA . ARG B 1 97 ? 7.18 22.375 3.939 1 90.06 97 ARG B CA 1
ATOM 2014 C C . ARG B 1 97 ? 7.719 20.969 3.699 1 90.06 97 ARG B C 1
ATOM 2016 O O . ARG B 1 97 ? 8.914 20.781 3.473 1 90.06 97 ARG B O 1
ATOM 2023 N N . PHE B 1 98 ? 6.859 20.016 3.857 1 92.31 98 PHE B N 1
ATOM 2024 C CA . PHE B 1 98 ? 7.266 18.625 3.658 1 92.31 98 PHE B CA 1
ATOM 2025 C C . PHE B 1 98 ? 6.137 17.828 3.025 1 92.31 98 PHE B C 1
ATOM 2027 O O . PHE B 1 98 ? 4.992 18.266 2.98 1 92.31 98 PHE B O 1
ATOM 2034 N N . GLY B 1 99 ? 6.555 16.719 2.477 1 95.56 99 GLY B N 1
ATOM 2035 C CA . GLY B 1 99 ? 5.613 15.742 1.954 1 95.56 99 GLY B CA 1
ATOM 2036 C C . GLY B 1 99 ? 5.727 14.391 2.627 1 95.56 99 GLY B C 1
ATOM 2037 O O . GLY B 1 99 ? 6.66 14.148 3.396 1 95.56 99 GLY B O 1
ATOM 2038 N N . PHE B 1 100 ? 4.734 13.539 2.363 1 96.12 100 PHE B N 1
ATOM 2039 C CA . PHE B 1 100 ? 4.723 12.18 2.889 1 96.12 100 PHE B CA 1
ATOM 2040 C C . PHE B 1 100 ? 4.535 11.164 1.767 1 96.12 100 PHE B C 1
ATOM 2042 O O . PHE B 1 100 ? 3.555 11.227 1.021 1 96.12 100 PHE B O 1
ATOM 2049 N N . ARG B 1 101 ? 5.48 10.266 1.745 1 97.81 101 ARG B N 1
ATOM 2050 C CA . ARG B 1 101 ? 5.426 9.195 0.752 1 97.81 101 ARG B CA 1
ATOM 2051 C C . ARG B 1 101 ? 5.078 7.859 1.403 1 97.81 101 ARG B C 1
ATOM 2053 O O . ARG B 1 101 ? 5.727 7.445 2.365 1 97.81 101 ARG B O 1
ATOM 2060 N N . ASN B 1 102 ? 3.979 7.266 0.857 1 98.06 102 ASN B N 1
ATOM 2061 C CA . ASN B 1 102 ? 3.639 5.945 1.374 1 98.06 102 ASN B CA 1
ATOM 2062 C C . ASN B 1 102 ? 4.699 4.91 1.009 1 98.06 102 ASN B C 1
ATOM 2064 O O . ASN B 1 102 ? 5.051 4.762 -0.163 1 98.06 102 ASN B O 1
ATOM 2068 N N . LEU B 1 103 ? 5.133 4.113 1.902 1 97.06 103 LEU B N 1
ATOM 2069 C CA . LEU B 1 103 ? 6.262 3.215 1.676 1 97.06 103 LEU B CA 1
ATOM 2070 C C . LEU B 1 103 ? 5.848 2.033 0.806 1 97.06 103 LEU B C 1
ATOM 2072 O O . LEU B 1 103 ? 6.664 1.498 0.051 1 97.06 103 LEU B O 1
ATOM 2076 N N . ALA B 1 104 ? 4.641 1.604 0.867 1 96.75 104 ALA B N 1
ATOM 2077 C CA . ALA B 1 104 ? 4.188 0.46 0.078 1 96.75 104 ALA B CA 1
ATOM 2078 C C . ALA B 1 104 ? 4.027 0.836 -1.392 1 96.75 104 ALA B C 1
ATOM 2080 O O . ALA B 1 104 ? 4.434 0.082 -2.279 1 96.75 104 ALA B O 1
ATOM 2081 N N . THR B 1 105 ? 3.453 2.02 -1.656 1 96.88 105 THR B N 1
ATOM 2082 C CA . THR B 1 105 ? 3.109 2.381 -3.027 1 96.88 105 THR B CA 1
ATOM 2083 C C . THR B 1 105 ? 4.188 3.268 -3.639 1 96.88 105 THR B C 1
ATOM 2085 O O . THR B 1 105 ? 4.305 3.361 -4.863 1 96.88 105 THR B O 1
ATOM 2088 N N . GLY B 1 106 ? 4.902 3.988 -2.83 1 97 106 GLY B N 1
ATOM 2089 C CA . GLY B 1 106 ? 5.852 4.969 -3.332 1 97 106 GLY B CA 1
ATOM 2090 C C . GLY B 1 106 ? 5.199 6.262 -3.773 1 97 106 GLY B C 1
ATOM 2091 O O . GLY B 1 106 ? 5.859 7.137 -4.336 1 97 106 GLY B O 1
ATOM 2092 N N . LYS B 1 107 ? 3.928 6.441 -3.504 1 98.31 107 LYS B N 1
ATOM 2093 C CA . LYS B 1 107 ? 3.203 7.633 -3.93 1 98.31 107 LYS B CA 1
ATOM 2094 C C . LYS B 1 107 ? 3.072 8.633 -2.785 1 98.31 107 LYS B C 1
ATOM 2096 O O . LYS B 1 107 ? 3.176 8.266 -1.614 1 98.31 107 LYS B O 1
ATOM 2101 N N . LEU B 1 108 ? 2.789 9.859 -3.158 1 98.25 108 LEU B N 1
ATOM 2102 C CA . LEU B 1 108 ? 2.77 10.953 -2.188 1 98.25 108 LEU B CA 1
ATOM 2103 C C . LEU B 1 108 ? 1.348 11.234 -1.717 1 98.25 108 LEU B C 1
ATOM 2105 O O . LEU B 1 108 ? 0.408 11.211 -2.516 1 98.25 108 LEU B O 1
ATOM 2109 N N . LEU B 1 109 ? 1.26 11.539 -0.412 1 97.69 109 LEU B N 1
ATOM 2110 C CA . LEU B 1 109 ? 0.029 12.062 0.168 1 97.69 109 LEU B CA 1
ATOM 2111 C C . LEU B 1 109 ? -0.229 13.492 -0.31 1 97.69 109 LEU B C 1
ATOM 2113 O O . LEU B 1 109 ? 0.688 14.312 -0.341 1 97.69 109 LEU B O 1
ATOM 2117 N N . GLY B 1 110 ? -1.414 13.734 -0.709 1 97.44 110 GLY B N 1
ATOM 2118 C CA . GLY B 1 110 ? -1.823 15.062 -1.146 1 97.44 110 GLY B CA 1
ATOM 2119 C C . GLY B 1 110 ? -3.33 15.234 -1.187 1 97.44 110 GLY B C 1
ATOM 2120 O O . GLY B 1 110 ? -4.055 14.625 -0.397 1 97.44 110 GLY B O 1
ATOM 2121 N N . GLN B 1 111 ? -3.732 16.172 -1.993 1 96.19 111 GLN B N 1
ATOM 2122 C CA . GLN B 1 111 ? -5.156 16.438 -2.148 1 96.19 111 GLN B CA 1
ATOM 2123 C C . GLN B 1 111 ? -5.555 16.469 -3.621 1 96.19 111 GLN B C 1
ATOM 2125 O O . GLN B 1 111 ? -4.727 16.75 -4.488 1 96.19 111 GLN B O 1
ATOM 2130 N N . ASN B 1 112 ? -6.777 16.109 -3.859 1 94.88 112 ASN B N 1
ATOM 2131 C CA . ASN B 1 112 ? -7.309 16.281 -5.207 1 94.88 112 ASN B CA 1
ATOM 2132 C C . ASN B 1 112 ? -8.062 17.609 -5.352 1 94.88 112 ASN B C 1
ATOM 2134 O O . ASN B 1 112 ? -8.016 18.453 -4.457 1 94.88 112 ASN B O 1
ATOM 2138 N N . SER B 1 113 ? -8.695 17.828 -6.469 1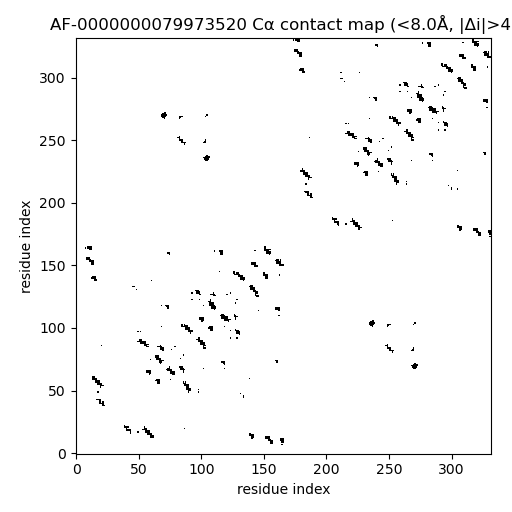 91.88 113 SER B N 1
ATOM 2139 C CA . SER B 1 113 ? -9.32 19.109 -6.77 1 91.88 113 SER B CA 1
ATOM 2140 C C . SER B 1 113 ? -10.516 19.359 -5.852 1 91.88 113 SER B C 1
ATOM 2142 O O . SER B 1 113 ? -10.961 20.5 -5.715 1 91.88 113 SER B O 1
ATOM 2144 N N . LYS B 1 114 ? -11.07 18.312 -5.203 1 91.44 114 LYS B N 1
ATOM 2145 C CA . LYS B 1 114 ? -12.203 18.438 -4.289 1 91.44 114 LYS B CA 1
ATOM 2146 C C . LYS B 1 114 ? -11.734 18.531 -2.842 1 91.44 114 LYS B C 1
ATOM 2148 O O . LYS B 1 114 ? -12.539 18.406 -1.914 1 91.44 114 LYS B O 1
ATOM 2153 N N . TRP B 1 115 ? -10.406 18.594 -2.607 1 91.62 115 TRP B N 1
ATOM 2154 C CA . TRP B 1 115 ? -9.758 18.812 -1.319 1 91.62 115 TRP B CA 1
ATOM 2155 C C . TRP B 1 115 ? -9.672 17.516 -0.523 1 91.62 115 TRP B C 1
ATOM 2157 O O . TRP B 1 115 ? -9.25 17.516 0.633 1 91.62 115 TRP B O 1
ATOM 2167 N N . ASN B 1 116 ? -10.078 16.391 -1.179 1 95.44 116 ASN B N 1
ATOM 2168 C CA . ASN B 1 116 ? -9.914 15.094 -0.518 1 95.44 116 ASN B CA 1
ATOM 2169 C C . ASN B 1 116 ? -8.461 14.641 -0.521 1 95.44 116 ASN B C 1
ATOM 2171 O O . ASN B 1 116 ? -7.742 14.844 -1.504 1 95.44 116 ASN B O 1
ATOM 2175 N N . LEU B 1 117 ? -8.148 14.023 0.575 1 97.19 117 LEU B N 1
ATOM 2176 C CA . LEU B 1 117 ? -6.801 13.453 0.599 1 97.19 117 LEU B CA 1
ATOM 2177 C C . LEU B 1 117 ? -6.699 12.266 -0.352 1 97.19 117 LEU B C 1
ATOM 2179 O O . LEU B 1 117 ? -7.613 11.445 -0.427 1 97.19 117 LEU B O 1
ATOM 2183 N N . VAL B 1 118 ? -5.68 12.242 -1.078 1 98.19 118 VAL B N 1
ATOM 2184 C CA . VAL B 1 118 ? -5.371 11.148 -1.995 1 98.19 118 VAL B CA 1
ATOM 2185 C C . VAL B 1 118 ? -3.891 10.797 -1.897 1 98.19 118 VAL B C 1
ATOM 2187 O O . VAL B 1 118 ? -3.104 11.539 -1.312 1 98.19 118 VAL B O 1
ATOM 2190 N N . CYS B 1 119 ? -3.537 9.695 -2.375 1 98.19 119 CYS B N 1
ATOM 2191 C CA . CYS B 1 119 ? -2.164 9.211 -2.445 1 98.19 119 CYS B CA 1
ATOM 2192 C C . CYS B 1 119 ? -1.832 8.711 -3.846 1 98.19 119 CYS B C 1
ATOM 2194 O O . CYS B 1 119 ? -1.914 7.512 -4.117 1 98.19 119 CYS B O 1
ATOM 2196 N N . SER B 1 120 ? -1.48 9.68 -4.715 1 97 120 SER B N 1
ATOM 2197 C CA . SER B 1 120 ? -1.377 9.273 -6.113 1 97 120 SER B CA 1
ATOM 2198 C C . SER B 1 120 ? -0.205 9.969 -6.801 1 97 120 SER B C 1
ATOM 2200 O O . SER B 1 120 ? 0.257 9.516 -7.852 1 97 120 SER B O 1
ATOM 2202 N N . ALA B 1 121 ? 0.321 10.969 -6.273 1 97.31 121 ALA B N 1
ATOM 2203 C CA . ALA B 1 121 ? 1.331 11.773 -6.965 1 97.31 121 ALA B CA 1
ATOM 2204 C C . ALA B 1 121 ? 2.703 11.109 -6.883 1 97.31 121 ALA B C 1
ATOM 2206 O O . ALA B 1 121 ? 3.068 10.547 -5.848 1 97.31 121 ALA B O 1
ATOM 2207 N N . SER B 1 122 ? 3.502 11.273 -7.926 1 96.88 122 SER B N 1
ATOM 2208 C CA . SER B 1 122 ? 4.867 10.766 -7.941 1 96.88 122 SER B CA 1
ATOM 2209 C C . SER B 1 122 ? 5.867 11.844 -7.547 1 96.88 122 SER B C 1
ATOM 2211 O O . SER B 1 122 ? 6.965 11.539 -7.078 1 96.88 122 SER B O 1
ATOM 2213 N N . ASN B 1 123 ? 5.457 13.07 -7.777 1 96.75 123 ASN B N 1
ATOM 2214 C CA . ASN B 1 123 ? 6.34 14.203 -7.492 1 96.75 123 ASN B CA 1
ATOM 2215 C C . ASN B 1 123 ? 5.719 15.156 -6.477 1 96.75 123 ASN B C 1
ATOM 2217 O O . ASN B 1 123 ? 4.504 15.375 -6.48 1 96.75 123 ASN B O 1
ATOM 2221 N N . LEU B 1 124 ? 6.582 15.727 -5.715 1 96.06 124 LEU B N 1
ATOM 2222 C CA . LEU B 1 124 ? 6.137 16.656 -4.68 1 96.06 124 LEU B CA 1
ATOM 2223 C C . LEU B 1 124 ? 5.852 18.031 -5.262 1 96.06 124 LEU B C 1
ATOM 2225 O O . LEU B 1 124 ? 6.766 18.719 -5.711 1 96.06 124 LEU B O 1
ATOM 2229 N N . LYS B 1 125 ? 4.691 18.391 -5.363 1 95 125 LYS B N 1
ATOM 2230 C CA . LYS B 1 125 ? 4.242 19.719 -5.723 1 95 125 LYS B CA 1
ATOM 2231 C C . LYS B 1 125 ? 3.451 20.359 -4.582 1 95 125 LYS B C 1
ATOM 2233 O O . LYS B 1 125 ? 3.371 19.797 -3.488 1 95 125 LYS B O 1
ATOM 2238 N N . THR B 1 126 ? 2.873 21.5 -4.816 1 93.69 126 THR B N 1
ATOM 2239 C CA . THR B 1 126 ? 2.215 22.281 -3.779 1 93.69 126 THR B CA 1
ATOM 2240 C C . THR B 1 126 ? 1.058 21.5 -3.164 1 93.69 126 THR B C 1
ATOM 2242 O O . THR B 1 126 ? 0.817 21.578 -1.957 1 93.69 126 THR B O 1
ATOM 2245 N N . TRP B 1 127 ? 0.352 20.672 -4 1 93.75 127 TRP B N 1
ATOM 2246 C CA . TRP B 1 127 ? -0.821 19.953 -3.531 1 93.75 127 TRP B CA 1
ATOM 2247 C C . TRP B 1 127 ? -0.415 18.781 -2.635 1 93.75 127 TRP B C 1
ATOM 2249 O O . TRP B 1 127 ? -1.263 18.172 -1.981 1 93.75 127 TRP B O 1
ATOM 2259 N N . GLU B 1 128 ? 0.923 18.484 -2.553 1 96.62 128 GLU B N 1
ATOM 2260 C CA . GLU B 1 128 ? 1.418 17.391 -1.728 1 96.62 128 GLU B CA 1
ATOM 2261 C C . GLU B 1 128 ? 2.24 17.906 -0.552 1 96.62 128 GLU B C 1
ATOM 2263 O O . GLU B 1 128 ? 2.848 17.125 0.181 1 96.62 128 GLU B O 1
ATOM 2268 N N . GLU B 1 129 ? 2.236 19.203 -0.435 1 95.19 129 GLU B N 1
ATOM 2269 C CA . GLU B 1 129 ? 3.037 19.781 0.64 1 95.19 129 GLU B CA 1
ATOM 2270 C C . GLU B 1 129 ? 2.188 20.031 1.881 1 95.19 129 GLU B C 1
ATOM 2272 O O . GLU B 1 129 ? 1.037 20.469 1.771 1 95.19 129 GLU B O 1
ATOM 2277 N N . PHE B 1 130 ? 2.82 19.844 3.029 1 93.44 130 PHE B N 1
ATOM 2278 C CA . PHE B 1 130 ? 2.182 20.047 4.324 1 93.44 130 PHE B CA 1
ATOM 2279 C C . PHE B 1 130 ? 3.02 20.953 5.211 1 93.44 130 PHE B C 1
ATOM 2281 O O . PHE B 1 130 ? 4.207 21.156 4.953 1 93.44 130 PHE B O 1
ATOM 2288 N N . ARG B 1 131 ? 2.354 21.438 6.113 1 89.44 131 ARG B N 1
ATOM 2289 C CA . ARG B 1 131 ? 2.965 22.047 7.293 1 89.44 131 ARG B CA 1
ATOM 2290 C C . ARG B 1 131 ? 2.314 21.516 8.57 1 89.44 131 ARG B C 1
ATOM 2292 O O . ARG B 1 131 ? 1.188 21.031 8.539 1 89.44 131 ARG B O 1
ATOM 2299 N N . VAL B 1 132 ? 3.146 21.562 9.641 1 86.12 132 VAL B N 1
ATOM 2300 C CA . VAL B 1 132 ? 2.58 21.141 10.922 1 86.12 132 VAL B CA 1
ATOM 2301 C C . VAL B 1 132 ? 2.545 22.328 11.883 1 86.12 132 VAL B C 1
ATOM 2303 O O . VAL B 1 132 ? 3.475 23.125 11.922 1 86.12 132 VAL B O 1
ATOM 2306 N N . LYS B 1 133 ? 1.44 22.406 12.555 1 83.88 133 LYS B N 1
ATOM 2307 C CA . LYS B 1 133 ? 1.316 23.391 13.617 1 83.88 133 LYS B CA 1
ATOM 2308 C C . LYS B 1 133 ? 1.062 22.719 14.961 1 83.88 133 LYS B C 1
ATOM 2310 O O . LYS B 1 133 ? 0.152 21.891 15.094 1 83.88 133 LYS B O 1
ATOM 2315 N N . GLU B 1 134 ? 1.902 23.109 15.883 1 82.44 134 GLU B N 1
ATOM 2316 C CA . GLU B 1 134 ? 1.716 22.578 17.234 1 82.44 134 GLU B CA 1
ATOM 2317 C C . GLU B 1 134 ? 0.498 23.188 17.906 1 82.44 134 GLU B C 1
ATOM 2319 O O . GLU B 1 134 ? 0.261 24.391 17.781 1 82.44 134 GLU B O 1
ATOM 2324 N N . ARG B 1 135 ? -0.179 22.359 18.672 1 82 135 ARG B N 1
ATOM 2325 C CA . ARG B 1 135 ? -1.316 22.859 19.438 1 82 135 ARG B CA 1
ATOM 2326 C C . ARG B 1 135 ? -0.943 23.062 20.891 1 82 135 ARG B C 1
ATOM 2328 O O . ARG B 1 135 ? -0.112 22.328 21.438 1 82 135 ARG B O 1
ATOM 2335 N N . SER B 1 136 ? -1.554 24 21.484 1 79.25 136 SER B N 1
ATOM 2336 C CA . SER B 1 136 ? -1.286 24.312 22.891 1 79.25 136 SER B CA 1
ATOM 2337 C C . SER B 1 136 ? -1.67 23.141 23.797 1 79.25 136 SER B C 1
ATOM 2339 O O . SER B 1 136 ? -1.028 22.906 24.812 1 79.25 136 SER B O 1
ATOM 2341 N N . GLU B 1 137 ? -2.752 22.469 23.469 1 75.69 137 GLU B N 1
ATOM 2342 C CA . GLU B 1 137 ? -3.248 21.359 24.266 1 75.69 137 GLU B CA 1
ATOM 2343 C C . GLU B 1 137 ? -2.459 20.078 24 1 75.69 137 GLU B C 1
ATOM 2345 O O . GLU B 1 137 ? -2.725 19.031 24.609 1 75.69 137 GLU B O 1
ATOM 2350 N N . GLY B 1 138 ? -1.553 20.125 23.094 1 72.75 138 GLY B N 1
ATOM 2351 C CA . GLY B 1 138 ? -0.775 18.953 22.734 1 72.75 138 GLY B CA 1
ATOM 2352 C C . GLY B 1 138 ? -1.065 18.438 21.328 1 72.75 138 GLY B C 1
ATOM 2353 O O . GLY B 1 138 ? -2.17 18.625 20.812 1 72.75 138 GLY B O 1
ATOM 2354 N N . GLY B 1 139 ? -0.068 17.969 20.703 1 78.56 139 GLY B N 1
ATOM 2355 C CA . GLY B 1 139 ? -0.213 17.406 19.375 1 78.56 139 GLY B CA 1
ATOM 2356 C C . GLY B 1 139 ? -0.056 18.438 18.281 1 78.56 139 GLY B C 1
ATOM 2357 O O . GLY B 1 139 ? 0.451 19.547 18.516 1 78.56 139 GLY B O 1
ATOM 2358 N N . TYR B 1 140 ? -0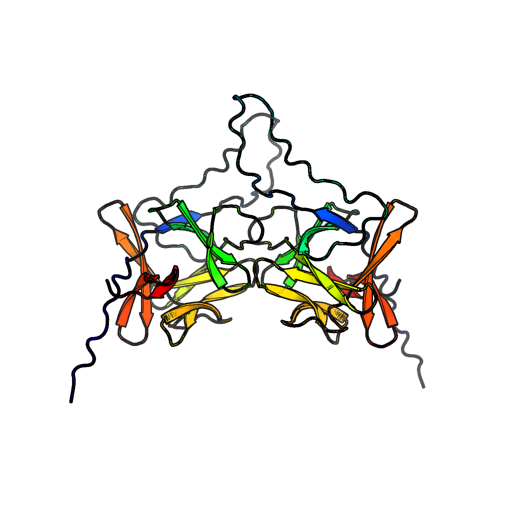.384 17.938 17.094 1 84.12 140 TYR B N 1
ATOM 2359 C CA . TYR B 1 140 ? -0.175 18.781 15.914 1 84.12 140 TYR B CA 1
ATOM 2360 C C . TYR B 1 140 ? -1.407 18.781 15.016 1 84.12 140 TYR B C 1
ATOM 2362 O O . TYR B 1 140 ? -2.254 17.891 15.117 1 84.12 140 TYR B O 1
ATOM 2370 N N . VAL B 1 141 ? -1.408 19.844 14.305 1 86.31 141 VAL B N 1
ATOM 2371 C CA . VAL B 1 141 ? -2.379 19.906 13.219 1 86.31 141 VAL B CA 1
ATOM 2372 C C . VAL B 1 141 ? -1.653 19.906 11.875 1 86.31 141 VAL B C 1
ATOM 2374 O O . VAL B 1 141 ? -0.653 20.609 11.703 1 86.31 141 VAL B O 1
ATOM 2377 N N . LEU B 1 142 ? -2.113 19.031 11.008 1 90.25 142 LEU B N 1
ATOM 2378 C CA . LEU B 1 142 ? -1.585 19.016 9.648 1 90.25 142 LEU B CA 1
ATOM 2379 C C . LEU B 1 142 ? -2.283 20.062 8.781 1 90.25 142 LEU B C 1
ATOM 2381 O O . LEU B 1 142 ? -3.512 20.078 8.688 1 90.25 142 LEU B O 1
ATOM 2385 N N . LEU B 1 143 ? -1.434 20.875 8.234 1 90.31 143 LEU B N 1
ATOM 2386 C CA . LEU B 1 143 ? -1.964 21.953 7.395 1 90.31 143 LEU B CA 1
ATOM 2387 C C . LEU B 1 143 ? -1.582 21.719 5.934 1 90.31 143 LEU B C 1
ATOM 2389 O O . LEU B 1 143 ? -0.473 21.266 5.641 1 90.31 143 LEU B O 1
ATOM 2393 N N . MET B 1 144 ? -2.473 22.078 5.035 1 92.25 144 MET B N 1
ATOM 2394 C CA . MET B 1 144 ? -2.244 22 3.598 1 92.25 144 MET B CA 1
ATOM 2395 C C . MET B 1 144 ? -2.607 23.312 2.914 1 92.25 144 MET B C 1
ATOM 2397 O O . MET B 1 144 ? -3.383 24.109 3.453 1 92.25 144 MET B O 1
ATOM 2401 N N . ARG B 1 145 ? -1.976 23.422 1.761 1 88.44 145 ARG B N 1
ATOM 2402 C CA . ARG B 1 145 ? -2.223 24.625 0.988 1 88.44 145 ARG B CA 1
ATOM 2403 C C . ARG B 1 145 ? -2.912 24.312 -0.334 1 88.44 145 ARG B C 1
ATOM 2405 O O . ARG B 1 145 ? -2.521 23.375 -1.029 1 88.44 145 ARG B O 1
ATOM 2412 N N . HIS B 1 146 ? -3.938 24.922 -0.555 1 86.12 146 HIS B N 1
ATOM 2413 C CA . HIS B 1 146 ? -4.582 24.938 -1.862 1 86.12 146 HIS B CA 1
ATOM 2414 C C . HIS B 1 146 ? -4.68 26.344 -2.418 1 86.12 146 HIS B C 1
ATOM 2416 O O . HIS B 1 146 ? -5.512 27.141 -1.969 1 86.12 146 HIS B O 1
ATOM 2422 N N . TRP B 1 147 ? -3.795 26.641 -3.393 1 82.19 147 TRP B N 1
ATOM 2423 C CA . TRP B 1 147 ? -3.641 28 -3.914 1 82.19 147 TRP B CA 1
ATOM 2424 C C . TRP B 1 147 ? -3.291 28.984 -2.799 1 82.19 147 TRP B C 1
ATOM 2426 O O . TRP B 1 147 ? -2.213 28.891 -2.207 1 82.19 147 TRP B O 1
ATOM 2436 N N . ASP B 1 148 ? -4.176 29.828 -2.479 1 84.69 148 ASP B N 1
ATOM 2437 C CA . ASP B 1 148 ? -3.818 30.859 -1.499 1 84.69 148 ASP B CA 1
ATOM 2438 C C . ASP B 1 148 ? -4.496 30.594 -0.156 1 84.69 148 ASP B C 1
ATOM 2440 O O . ASP B 1 148 ? -4.492 31.453 0.727 1 84.69 148 ASP B O 1
ATOM 2444 N N . ILE B 1 149 ? -4.984 29.422 -0.023 1 87.31 149 ILE B N 1
ATOM 2445 C CA . ILE B 1 149 ? -5.707 29.078 1.199 1 87.31 149 ILE B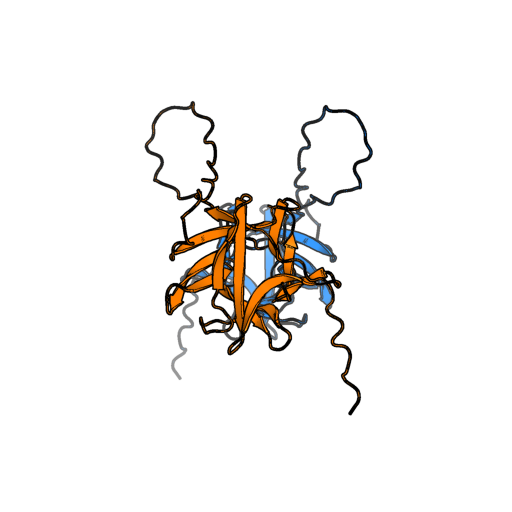 CA 1
ATOM 2446 C C . ILE B 1 149 ? -4.98 27.969 1.942 1 87.31 149 ILE B C 1
ATOM 2448 O O . ILE B 1 149 ? -4.562 26.984 1.334 1 87.31 149 ILE B O 1
ATOM 2452 N N . ILE B 1 150 ? -4.73 28.234 3.275 1 88.88 150 ILE B N 1
ATOM 2453 C CA . ILE B 1 150 ? -4.16 27.203 4.141 1 88.88 150 ILE B CA 1
ATOM 2454 C C . ILE B 1 150 ? -5.223 26.703 5.113 1 88.88 150 ILE B C 1
ATOM 2456 O O . ILE B 1 150 ? -5.879 27.5 5.789 1 88.88 150 ILE B O 1
ATOM 2460 N N . ARG B 1 151 ? -5.488 25.422 5.109 1 89.56 151 ARG B N 1
ATOM 2461 C CA . ARG B 1 151 ? -6.492 24.828 5.988 1 89.56 151 ARG B CA 1
ATOM 2462 C C . ARG B 1 151 ? -5.977 23.547 6.621 1 89.56 151 ARG B C 1
ATOM 2464 O O . ARG B 1 151 ? -5.059 22.906 6.094 1 89.56 151 ARG B O 1
ATOM 2471 N N . PRO B 1 152 ? -6.535 23.203 7.75 1 90.81 152 PRO B N 1
ATOM 2472 C CA . PRO B 1 152 ? -6.152 21.938 8.375 1 90.81 152 PRO B CA 1
ATOM 2473 C C . PRO B 1 152 ? -6.75 20.719 7.66 1 90.81 152 PRO B C 1
ATOM 2475 O O . PRO B 1 152 ? -7.754 20.859 6.957 1 90.81 152 PRO B O 1
ATOM 2478 N N . VAL B 1 153 ? -6.027 19.594 7.883 1 91.81 153 VAL B N 1
ATOM 2479 C CA . VAL B 1 153 ? -6.562 18.297 7.465 1 91.81 153 VAL B CA 1
ATOM 2480 C C . VAL B 1 153 ? -7.516 17.766 8.531 1 91.81 153 VAL B C 1
ATOM 2482 O O . VAL B 1 153 ? -7.238 17.875 9.734 1 91.81 153 VAL B O 1
ATOM 2485 N N . GLY B 1 154 ? -8.578 17.234 8.062 1 90.12 154 GLY B N 1
ATOM 2486 C CA . GLY B 1 154 ? -9.531 16.641 8.977 1 90.12 154 GLY B CA 1
ATOM 2487 C C . GLY B 1 154 ? -10.492 15.68 8.297 1 90.12 154 GLY B C 1
ATOM 2488 O O . GLY B 1 154 ? -10.273 15.273 7.156 1 90.12 154 GLY B O 1
ATOM 2489 N N . LYS B 1 155 ? -11.438 15.234 9.109 1 88.56 155 LYS B N 1
ATOM 2490 C CA . LYS B 1 155 ? -12.461 14.312 8.625 1 88.56 155 LYS B CA 1
ATOM 2491 C C . LYS B 1 155 ? -13.742 15.047 8.266 1 88.56 155 LYS B C 1
ATOM 2493 O O . LYS B 1 155 ? -14.25 15.852 9.055 1 88.56 155 LYS B O 1
ATOM 2498 N N . GLN B 1 156 ? -14.227 14.758 7.117 1 87.56 156 GLN B N 1
ATOM 2499 C CA . GLN B 1 156 ? -15.5 15.32 6.68 1 87.56 156 GLN B CA 1
ATOM 2500 C C . GLN B 1 156 ? -16.672 14.516 7.242 1 87.56 156 GLN B C 1
ATOM 2502 O O . GLN B 1 156 ? -16.469 13.453 7.832 1 87.56 156 GLN B O 1
ATOM 2507 N N . GLN B 1 157 ? -17.828 15.039 7.035 1 83.38 157 GLN B N 1
ATOM 2508 C CA . GLN B 1 157 ? -19.031 14.391 7.539 1 83.38 157 GLN B CA 1
ATOM 2509 C C . GLN B 1 157 ? -19.203 13 6.934 1 83.38 157 GLN B C 1
ATOM 2511 O O . GLN B 1 157 ? -19.703 12.086 7.598 1 83.38 157 GLN B O 1
ATOM 2516 N N . ASN B 1 158 ? -18.797 12.867 5.777 1 86.38 158 ASN B N 1
ATOM 2517 C CA . ASN B 1 158 ? -18.953 11.594 5.086 1 86.38 158 ASN B CA 1
ATOM 2518 C C . ASN B 1 158 ? -17.875 10.602 5.492 1 86.38 158 ASN B C 1
ATOM 2520 O O . ASN B 1 158 ? -17.859 9.469 5.016 1 86.38 158 ASN B O 1
ATOM 2524 N N . GLY B 1 159 ? -16.969 11.023 6.324 1 86.06 159 GLY B N 1
ATOM 2525 C CA . GLY B 1 159 ? -15.938 10.141 6.828 1 86.06 159 GLY B CA 1
ATOM 2526 C C . GLY B 1 159 ? -14.625 10.273 6.078 1 86.06 159 GLY B C 1
ATOM 2527 O O . GLY B 1 159 ? -13.602 9.734 6.508 1 86.06 159 GLY B O 1
ATOM 2528 N N . ASP B 1 160 ? -14.648 11.016 5.012 1 91 160 ASP B N 1
ATOM 2529 C CA . ASP B 1 160 ? -13.445 11.156 4.191 1 91 160 ASP B CA 1
ATOM 2530 C C . ASP B 1 160 ? -12.469 12.156 4.816 1 91 160 ASP B C 1
ATOM 2532 O O . ASP B 1 160 ? -12.891 13.125 5.457 1 91 160 ASP B O 1
ATOM 2536 N N . LEU B 1 161 ? -11.234 11.867 4.629 1 94.25 161 LEU B N 1
ATOM 2537 C CA . LEU B 1 161 ? -10.219 12.828 5.051 1 94.25 161 LEU B CA 1
ATOM 2538 C C . LEU B 1 161 ? -10.016 13.906 3.988 1 94.25 161 LEU B C 1
ATOM 2540 O O . LEU B 1 161 ? -9.977 13.602 2.793 1 94.25 161 LEU B O 1
ATOM 2544 N N . ALA B 1 162 ? -9.93 15.109 4.441 1 94.31 162 ALA B N 1
ATOM 2545 C CA . ALA B 1 162 ? -9.844 16.234 3.516 1 94.31 162 ALA B CA 1
ATOM 2546 C C . ALA B 1 162 ? -9.289 17.469 4.211 1 94.31 162 ALA B C 1
ATOM 2548 O O . ALA B 1 162 ? -9.102 17.484 5.43 1 94.31 162 ALA B O 1
ATOM 2549 N N . MET B 1 163 ? -8.922 18.375 3.344 1 92 163 MET B N 1
ATOM 2550 C CA . MET B 1 163 ? -8.781 19.719 3.875 1 92 163 MET B CA 1
ATOM 2551 C C . MET B 1 163 ? -10.117 20.25 4.391 1 92 163 MET B C 1
ATOM 2553 O O . MET B 1 163 ? -11.133 20.156 3.701 1 92 163 MET B O 1
ATOM 2557 N N . VAL B 1 164 ? -10.117 20.719 5.66 1 88.5 164 VAL B N 1
ATOM 2558 C CA . VAL B 1 164 ? -11.391 21.109 6.254 1 88.5 164 VAL B CA 1
ATOM 2559 C C . VAL B 1 164 ? -11.32 22.562 6.715 1 88.5 164 VAL B C 1
ATOM 2561 O O . VAL B 1 164 ? -10.227 23.125 6.852 1 88.5 164 VAL B O 1
ATOM 2564 N N . GLU B 1 165 ? -12.523 23.109 6.734 1 78.19 165 GLU B N 1
ATOM 2565 C CA . GLU B 1 165 ? -12.609 24.5 7.195 1 78.19 165 GLU B CA 1
ATOM 2566 C C . GLU B 1 165 ? -12.516 24.578 8.719 1 78.19 165 GLU B C 1
ATOM 2568 O O . GLU B 1 165 ? -13.039 23.703 9.422 1 78.19 165 GLU B O 1
ATOM 2573 N N . SER B 1 166 ? -11.289 25.094 9.312 1 59 166 SER B N 1
ATOM 2574 C CA . SER B 1 166 ? -11.234 25.297 10.758 1 59 166 SER B CA 1
ATOM 2575 C C . SER B 1 166 ? -12.469 26.031 11.258 1 59 166 SER B C 1
ATOM 2577 O O . SER B 1 166 ? -13.078 26.812 10.523 1 59 166 SER B O 1
#

Solvent-accessible surface area (backbone atoms only — not comparable to full-atom values): 18417 Å² total; per-residue (Å²): 129,86,76,74,75,73,80,73,66,81,17,48,62,39,44,31,41,59,37,43,66,61,84,67,81,65,78,77,72,80,74,84,95,72,77,79,81,68,80,64,64,53,69,60,57,92,84,63,66,87,50,61,77,41,42,28,33,47,22,32,63,90,78,56,28,19,47,22,28,42,53,52,37,50,40,76,35,61,73,86,39,85,35,48,42,43,34,27,31,26,36,75,49,66,94,86,22,28,30,35,28,32,34,23,57,48,23,26,40,29,47,49,98,84,34,34,43,37,58,72,40,84,67,89,46,65,53,24,33,32,41,78,42,78,42,93,92,59,52,27,32,45,30,35,45,60,90,91,42,76,33,31,33,15,43,40,92,88,66,48,37,21,60,22,61,121,128,86,76,73,76,74,79,75,69,82,17,47,61,38,44,30,42,58,32,43,68,62,85,67,82,66,77,78,73,79,74,83,94,73,80,78,78,66,80,64,64,52,67,59,56,91,83,64,66,86,49,61,76,42,41,29,32,46,22,31,64,89,79,55,28,20,48,20,29,43,52,54,37,49,40,75,36,61,73,86,42,86,36,47,40,44,35,26,31,27,36,75,48,69,94,86,23,30,30,35,28,33,33,22,56,47,22,25,38,30,46,49,98,85,33,33,43,37,58,71,40,84,66,86,46,66,52,23,30,33,42,79,44,77,42,94,92,58,51,28,33,44,30,35,44,59,89,91,42,77,32,31,32,14,42,39,90,86,65,47,36,20,61,23,62,120

Secondary structure (DSSP, 8-state):
-----------EEPEEEEEE------------S-S----------TT----TT-EEEEEETTT--EEEEETTEEEEE-TT-TT-B--EEEEE-STT-EEEEETTT-PEEEE-TTSBEEEEESS--GGG-EEEEE-TTSSEEEEEEETTEEEEEEE-TTS-EEE---/-----------EEPEEEEEE------------S--------EE--TT----TT-EEEEEETTT--EEEEETTEEEEE-TT-TT-B--EEEEE-STT-EEEEETTT-PEEEE-TTSBEEEEESS--GGG-EEEEE-TTSSEEEEEEETTEEEEEEE-TTS-EEE---

pLDDT: mean 74.93, std 25.97, range [24.11, 98.31]

Organism: NCBI:txid1448308

Sequence (332 aa):
MPHREQYHTKSKAWTIDIDTDTNTNEPPVYNPPSSQASTSFSRISANMEPSPGKTYIIKSISNGDVMALVSGNVTLAEMGSPGSAQHWACIKGNDGRFGFRNLATGKLLGQNSKWNLVCSASNLKTWEEFRVKERSEGGYVLLMRHWDIIRPVGKQQNGDLAMVESMPHREQYHTKSKAWTIDIDTDTNTNEPPVYNPPSSQASTSFSRISANMEPSPGKTYIIKSISNGDVMALVSGNVTLAEMGSPGSAQHWACIKGNDGRFGFRNLATGKLLGQNSKWNLVCSASNLKTWEEFRVKERSEGGYVLLMRHWDIIRPVGKQQNGDLAMVES

InterPro domains:
  IPR035992 Ricin B-like lectins [SSF50370] (51-143)